Protein AF-0000000080778271 (afdb_homodimer)

Foldseek 3Di:
DDFDWAFPDKDWPDDDDFKTWMWTWTQTPVRDIDIATAIEGAAKEFEQEDDPQWTKWKWDADVVVGDTATAGQMDGADDPGDNVRRRQVSCQAGVQKGAPDKAWDDKDDPCVSHYPYIYTYIYGDRIDGHHDHYDPPDDIDMDIDHLVCVVVCVVVVRHDDDVRNVRSVVVVVPVD/DDFDWAFPDKDWPDDDDFKTWMWTWTQTPVRDIDIATAIEGAAKEFEQEDDPQWTKWKWDADVVVGDIATAGQMDGADDPDDNVRRRQQSCQAGVQKGAPDKAWDDKDDPCVSHYPYIYTYIYGDRIDGHHDHYDPPDDIDMDIDHLVCVVVCVVVVRHDDDVRNVRSVVVVVPPD

Radius of gyration: 20.02 Å; Cα contacts (8 Å, |Δi|>4): 885; chains: 2; bounding box: 47×56×46 Å

InterPro domains:
  IPR000086 NUDIX hydrolase domain [PF00293] (42-154)
  IPR000086 NUDIX hydrolase domain [PS51462] (39-167)
  IPR015797 NUDIX hydrolase-like domain superfamily [SSF55811] (6-174)
  IPR020084 NUDIX hydrolase, conserved site [PS00893] (75-96)
  IPR060538 Nucleoside diphosphate sugar hydrolase, N-terminal domain [PF28549] (5-39)

Nearest PDB structures (foldseek):
  5c7q-assembly1_B  TM=9.503E-01  e=3.867E-19  Bdellovibrio bacteriovorus HD100
  5c8l-assembly1_B  TM=9.511E-01  e=1.334E-18  Bdellovibrio bacteriovorus HD100
  8wv3-assembly1_G  TM=9.309E-01  e=1.261E-18  Bacillus methanolicus
  1vhz-assembly1_B  TM=9.084E-01  e=1.513E-15  Escherichia coli
  2yvm-assembly1_A  TM=8.973E-01  e=1.443E-13  Thermus thermophilus HB8

Solvent-accessible surface area (backbone atoms only — not comparable to full-atom values): 18478 Å² total; per-residue (Å²): 133,89,62,68,64,49,73,77,44,77,43,80,78,44,82,58,94,67,40,30,37,34,40,32,33,26,36,41,89,84,73,42,75,46,76,44,70,26,35,45,38,65,37,30,26,37,39,51,38,42,56,96,71,18,36,46,31,31,35,34,57,24,73,38,65,71,43,74,39,53,30,43,44,54,45,66,43,54,90,96,45,50,64,69,55,32,44,49,52,34,33,9,33,70,72,28,28,41,58,80,39,77,41,82,58,40,55,30,21,41,44,36,87,28,23,45,27,37,34,39,33,32,40,32,32,70,60,44,85,44,69,39,86,57,60,93,85,65,70,69,46,74,44,77,41,53,62,89,48,49,65,57,33,32,57,69,58,64,37,34,42,32,67,35,51,36,50,50,34,52,50,53,47,71,76,100,134,89,62,66,65,50,74,77,44,78,44,80,76,45,83,57,94,68,41,30,36,34,41,31,34,28,38,40,90,84,73,43,77,48,77,43,71,26,34,45,38,63,36,30,25,37,38,50,38,43,55,95,73,18,35,47,31,31,35,34,56,23,73,39,66,70,43,74,41,53,30,45,44,54,44,66,42,54,92,95,46,50,65,68,54,32,44,49,52,34,34,9,33,70,72,29,28,40,59,79,39,78,42,82,60,41,55,29,21,42,45,37,86,27,22,45,27,36,36,40,33,30,42,32,31,69,61,43,83,44,67,39,86,56,60,93,85,64,69,70,45,73,45,76,42,53,61,89,50,48,65,58,33,32,58,70,58,65,38,35,41,31,66,36,52,36,51,50,35,52,50,55,48,70,74,99

pLDDT: mean 95.87, std 5.57, range [61.38, 98.94]

Secondary structure (DSSP, 8-state):
-----EEEEEEEEEE-SSEEEEEEEEE-TTS-EEEEEEEEE--EEEEEEEETTEEEEEEEEEGGGTEEEEE-SEEE--TT--HHHHHHHHHHHHTSEEEEEEEEEEEEES-TTTB--EEEEEEEEEEEE---PPPTT---EEEEEEHHHHHHHHHTTS--BHHHHHHHHHHHHHH-/-----EEEEEEEEEE-SSEEEEEEEEE-TTS-EEEEEEEEE--EEEEEEEETTEEEEEEEEEGGGTEEEEE-SEEE--TT--HHHHHHHHHHHHTSEEEEEEEEEEEEES-TTTB--EEEEEEEEEEEE---PPPTT---EEEEEEHHHHHHHHHTTS--BHHHHHHHHHHHHHH-

Organism: Finegoldia magna (strain ATCC 29328 / DSM 20472 / WAL 2508) (NCBI:txid334413)

Structure (mmCIF, N/CA/C/O backbone):
data_AF-0000000080778271-model_v1
#
loop_
_entity.id
_entity.type
_entity.pdbx_description
1 polymer 'Putative ADP-ribose pyrophosphatase'
#
loop_
_atom_site.group_PDB
_atom_site.id
_atom_site.type_symbol
_atom_site.label_atom_id
_atom_site.label_alt_id
_atom_site.label_comp_id
_atom_site.label_asym_id
_atom_site.label_entity_id
_atom_site.label_seq_id
_atom_site.pdbx_PDB_ins_code
_atom_site.Cartn_x
_atom_site.Cartn_y
_atom_site.Cartn_z
_atom_site.occupancy
_atom_site.B_iso_or_equiv
_atom_site.auth_seq_id
_atom_site.auth_comp_id
_atom_site.auth_asym_id
_atom_site.auth_atom_id
_atom_site.pdbx_PDB_model_num
ATOM 1 N N . MET A 1 1 ? 1.205 12.914 22.562 1 69.5 1 MET A N 1
ATOM 2 C CA . MET A 1 1 ? -0.138 12.727 23.109 1 69.5 1 MET A CA 1
ATOM 3 C C . MET A 1 1 ? -0.806 11.5 22.5 1 69.5 1 MET A C 1
ATOM 5 O O . MET A 1 1 ? -0.54 11.148 21.344 1 69.5 1 MET A O 1
ATOM 9 N N . ASP A 1 2 ? -1.441 10.672 23.266 1 71.62 2 ASP A N 1
ATOM 10 C CA . ASP A 1 2 ? -2.137 9.461 22.844 1 71.62 2 ASP A CA 1
ATOM 11 C C . ASP A 1 2 ? -3.496 9.789 22.234 1 71.62 2 ASP A C 1
ATOM 13 O O . ASP A 1 2 ? -4.355 10.367 22.906 1 71.62 2 ASP A O 1
ATOM 17 N N . TYR A 1 3 ? -3.57 9.625 20.875 1 83.38 3 TYR A N 1
ATOM 18 C CA . TYR A 1 3 ? -4.801 9.984 20.188 1 83.38 3 TYR A CA 1
ATOM 19 C C . TYR A 1 3 ? -5.648 8.75 19.906 1 83.38 3 TYR A C 1
ATOM 21 O O . TYR A 1 3 ? -6.266 8.641 18.844 1 83.38 3 TYR A O 1
ATOM 29 N N . GLU A 1 4 ? -5.664 7.879 20.828 1 87.31 4 GLU A N 1
ATOM 30 C CA . GLU A 1 4 ? -6.449 6.656 20.672 1 87.31 4 GLU A CA 1
ATOM 31 C C . GLU A 1 4 ? -7.918 6.98 20.391 1 87.31 4 GLU A C 1
ATOM 33 O O . GLU A 1 4 ? -8.484 7.895 21 1 87.31 4 GLU A O 1
ATOM 38 N N . GLU A 1 5 ? -8.5 6.277 19.422 1 89.94 5 GLU A N 1
ATOM 39 C CA . GLU A 1 5 ? -9.93 6.375 19.141 1 89.94 5 GLU A CA 1
ATOM 40 C C . GLU A 1 5 ? -10.688 5.184 19.719 1 89.94 5 GLU A C 1
ATOM 42 O O . GLU A 1 5 ? -10.57 4.066 19.203 1 89.94 5 GLU A O 1
ATOM 47 N N . LYS A 1 6 ? -11.492 5.441 20.719 1 92.62 6 LYS A N 1
ATOM 48 C CA . LYS A 1 6 ? -12.258 4.367 21.344 1 92.62 6 LYS A CA 1
ATOM 49 C C . LYS A 1 6 ? -13.477 4 20.516 1 92.62 6 LYS A C 1
ATOM 51 O O . LYS A 1 6 ? -14.227 4.879 20.078 1 92.62 6 LYS A O 1
ATOM 56 N N . THR A 1 7 ? -13.719 2.758 20.266 1 95.25 7 THR A N 1
ATOM 57 C CA . THR A 1 7 ? -14.891 2.297 19.531 1 95.25 7 THR A CA 1
ATOM 58 C C . THR A 1 7 ? -16.109 2.256 20.438 1 95.25 7 THR A C 1
ATOM 60 O O . THR A 1 7 ? -16.094 1.616 21.484 1 95.25 7 THR A O 1
ATOM 63 N N . ILE A 1 8 ? -17.125 2.895 19.984 1 96.19 8 ILE A N 1
ATOM 64 C CA . ILE A 1 8 ? -18.375 2.939 20.734 1 96.19 8 ILE A CA 1
ATOM 65 C C . ILE A 1 8 ? -19.344 1.898 20.188 1 96.19 8 ILE A C 1
ATOM 67 O O . ILE A 1 8 ? -20.125 1.305 20.938 1 96.19 8 ILE A O 1
ATOM 71 N N . LYS A 1 9 ? -19.297 1.768 18.891 1 96.75 9 LYS A N 1
ATOM 72 C CA . LYS A 1 9 ? -20.172 0.84 18.172 1 96.75 9 LYS A CA 1
ATOM 73 C C . LYS A 1 9 ? -19.5 0.319 16.906 1 96.75 9 LYS A C 1
ATOM 75 O O . LYS A 1 9 ? -18.734 1.041 16.266 1 96.75 9 LYS A O 1
ATOM 80 N N . SER A 1 10 ? -19.75 -0.898 16.625 1 97.81 10 SER A N 1
ATOM 81 C CA . SER A 1 10 ? -19.266 -1.507 15.391 1 97.81 10 SER A CA 1
ATOM 82 C C . SER A 1 10 ? -20.391 -2.227 14.648 1 97.81 10 SER A C 1
ATOM 84 O O . SER A 1 10 ? -21.172 -2.953 15.258 1 97.81 10 SER A O 1
ATOM 86 N N . GLU A 1 11 ? -20.438 -1.959 13.359 1 97.88 11 GLU A N 1
ATOM 87 C CA . GLU A 1 11 ? -21.438 -2.592 12.5 1 97.88 11 GLU A CA 1
ATOM 88 C C . GLU A 1 11 ? -20.797 -3.252 11.289 1 97.88 11 GLU A C 1
ATOM 90 O O . GLU A 1 11 ? -20.031 -2.607 10.555 1 97.88 11 GLU A O 1
ATOM 95 N N . MET A 1 12 ? -21.109 -4.52 11.102 1 98.38 12 MET A N 1
ATOM 96 C CA . MET A 1 12 ? -20.641 -5.219 9.906 1 98.38 12 MET A CA 1
ATOM 97 C C . MET A 1 12 ? -21.547 -4.93 8.719 1 98.38 12 MET A C 1
ATOM 99 O O . MET A 1 12 ? -22.703 -5.363 8.688 1 98.38 12 MET A O 1
ATOM 103 N N . ILE A 1 13 ? -21.062 -4.27 7.707 1 98 13 ILE A N 1
ATOM 104 C CA . ILE A 1 13 ? -21.828 -3.836 6.547 1 98 13 ILE A CA 1
ATOM 105 C C . ILE A 1 13 ? -21.812 -4.926 5.477 1 98 13 ILE A C 1
ATOM 107 O O . ILE A 1 13 ? -22.781 -5.098 4.738 1 98 13 ILE A O 1
ATOM 111 N N . TYR A 1 14 ? -20.703 -5.512 5.391 1 98.31 14 TYR A N 1
ATOM 112 C CA . TYR A 1 14 ? -20.5 -6.504 4.34 1 98.31 14 TYR A CA 1
ATOM 113 C C . TYR A 1 14 ? -19.5 -7.57 4.781 1 98.31 14 TYR A C 1
ATOM 115 O O . TYR A 1 14 ? -18.484 -7.258 5.414 1 98.31 14 TYR A O 1
ATOM 123 N N . GLU A 1 15 ? -19.75 -8.844 4.535 1 98.12 15 GLU A N 1
ATOM 124 C CA . GLU A 1 15 ? -18.859 -9.984 4.715 1 98.12 15 GLU A CA 1
ATOM 125 C C . GLU A 1 15 ? -18.703 -10.766 3.41 1 98.12 15 GLU A C 1
ATOM 127 O O . GLU A 1 15 ? -19.594 -11.523 3.014 1 98.12 15 GLU A O 1
ATOM 132 N N . GLY A 1 16 ? -17.484 -10.594 2.879 1 96.69 16 GLY A N 1
ATOM 133 C CA . GLY A 1 16 ? -17.266 -11.203 1.577 1 96.69 16 GLY A CA 1
ATOM 134 C C . GLY A 1 16 ? -16.234 -12.32 1.611 1 96.69 16 GLY A C 1
ATOM 135 O O . GLY A 1 16 ? -15.938 -12.867 2.676 1 96.69 16 GLY A O 1
ATOM 136 N N . ARG A 1 17 ? -15.766 -12.742 0.42 1 92.12 17 ARG A N 1
ATOM 137 C CA . ARG A 1 17 ? -14.828 -13.852 0.274 1 92.12 17 ARG A CA 1
ATOM 138 C C . ARG A 1 17 ? -13.438 -13.453 0.741 1 92.12 17 ARG A C 1
ATOM 140 O O . ARG A 1 17 ? -12.789 -14.195 1.487 1 92.12 17 ARG A O 1
ATOM 147 N N . ILE A 1 18 ? -13.039 -12.203 0.297 1 92.44 18 ILE A N 1
ATOM 148 C CA . ILE A 1 18 ? -11.656 -11.883 0.603 1 92.44 18 ILE A CA 1
ATOM 149 C C . ILE A 1 18 ? -11.602 -10.68 1.549 1 92.44 18 ILE A C 1
ATOM 151 O O . ILE A 1 18 ? -10.555 -10.398 2.139 1 92.44 18 ILE A O 1
ATOM 155 N N . LEU A 1 19 ? -12.758 -9.898 1.607 1 97.31 19 LEU A N 1
ATOM 156 C CA . LEU A 1 19 ? -12.727 -8.758 2.51 1 97.31 19 LEU A CA 1
ATOM 157 C C . LEU A 1 19 ? -14.086 -8.547 3.17 1 97.31 19 LEU A C 1
ATOM 159 O O . LEU A 1 19 ? -15.102 -9.047 2.684 1 97.31 19 LEU A O 1
ATOM 163 N N . ASN A 1 20 ? -14.07 -7.926 4.332 1 98.62 20 ASN A N 1
ATOM 164 C CA . ASN A 1 20 ? -15.234 -7.414 5.051 1 98.62 20 ASN A CA 1
ATOM 165 C C . ASN A 1 20 ? -15.195 -5.895 5.176 1 98.62 20 ASN A C 1
ATOM 167 O O . ASN A 1 20 ? -14.117 -5.293 5.109 1 98.62 20 ASN A O 1
ATOM 171 N N . LEU A 1 21 ? -16.297 -5.297 5.254 1 98.75 21 LEU A N 1
ATOM 172 C CA . LEU A 1 21 ? -16.406 -3.873 5.559 1 98.75 21 LEU A CA 1
ATOM 173 C C . LEU A 1 21 ? -17.125 -3.652 6.883 1 98.75 21 LEU A C 1
ATOM 175 O O . LEU A 1 21 ? -18.281 -4.047 7.039 1 98.75 21 LEU A O 1
ATOM 179 N N . ARG A 1 22 ? -16.422 -3.104 7.742 1 98.25 22 ARG A N 1
ATOM 180 C CA . ARG A 1 22 ? -16.938 -2.787 9.07 1 98.25 22 ARG A CA 1
ATOM 181 C C . ARG A 1 22 ? -16.969 -1.28 9.297 1 98.25 22 ARG A C 1
ATOM 183 O O . ARG A 1 22 ? -16.031 -0.567 8.93 1 98.25 22 ARG A O 1
ATOM 190 N N . LEU A 1 23 ? -18.078 -0.76 9.883 1 98 23 LEU A N 1
ATOM 191 C CA . LEU A 1 23 ? -18.219 0.644 10.25 1 98 23 LEU A CA 1
ATOM 192 C C . LEU A 1 23 ? -18.094 0.822 11.758 1 98 23 LEU A C 1
ATOM 194 O O . LEU A 1 23 ? -18.938 0.335 12.516 1 98 23 LEU A O 1
ATOM 198 N N . ASP A 1 24 ? -17.109 1.477 12.18 1 97.75 24 ASP A N 1
ATOM 199 C CA . ASP A 1 24 ? -16.922 1.774 13.594 1 97.75 24 ASP A CA 1
ATOM 200 C C . ASP A 1 24 ? -17.328 3.211 13.914 1 97.75 24 ASP A C 1
ATOM 202 O O . ASP A 1 24 ? -16.953 4.141 13.203 1 97.75 24 ASP A O 1
ATOM 206 N N . THR A 1 25 ? -18.125 3.354 14.883 1 97.25 25 THR A N 1
ATOM 207 C CA . THR A 1 25 ? -18.312 4.66 15.508 1 97.25 25 THR A CA 1
ATOM 208 C C . THR A 1 25 ? -17.281 4.883 16.609 1 97.25 25 THR A C 1
ATOM 210 O O . THR A 1 25 ? -17.156 4.07 17.531 1 97.25 25 THR A O 1
ATOM 213 N N . VAL A 1 26 ? -16.531 5.957 16.469 1 95.69 26 VAL A N 1
ATOM 214 C CA . VAL A 1 26 ? -15.445 6.172 17.406 1 95.69 26 VAL A CA 1
ATOM 215 C C . VAL A 1 26 ? -15.633 7.508 18.125 1 95.69 26 VAL A C 1
ATOM 217 O O . VAL A 1 26 ? -16.297 8.406 17.609 1 95.69 26 VAL A O 1
ATOM 220 N N . GLU A 1 27 ? -15.117 7.551 19.312 1 93.44 27 GLU A N 1
ATOM 221 C CA . GLU A 1 27 ? -15.023 8.812 20.047 1 93.44 27 GLU A CA 1
ATOM 222 C C . GLU A 1 27 ? -13.656 9.453 19.844 1 93.44 27 GLU A C 1
ATOM 224 O O . GLU A 1 27 ? -12.625 8.836 20.094 1 93.44 27 GLU A O 1
ATOM 229 N N . LEU A 1 28 ? -13.719 10.695 19.406 1 89.62 28 LEU A N 1
ATOM 230 C CA . LEU A 1 28 ? -12.484 11.422 19.141 1 89.62 28 LEU A CA 1
ATOM 231 C C . LEU A 1 28 ? -11.969 12.086 20.406 1 89.62 28 LEU A C 1
ATOM 233 O O . LEU A 1 28 ? -12.68 12.156 21.406 1 89.62 28 LEU A O 1
ATOM 237 N N . PRO A 1 29 ? -10.734 12.492 20.406 1 83.38 29 PRO A N 1
ATOM 238 C CA . PRO A 1 29 ? -10.172 13.141 21.609 1 83.38 29 PRO A CA 1
ATOM 239 C C . PRO A 1 29 ? -10.969 14.367 22.031 1 83.38 29 PRO A C 1
ATOM 241 O O . PRO A 1 29 ? -10.977 14.719 23.219 1 83.38 29 PRO A O 1
ATOM 244 N N . ASN A 1 30 ? -11.703 14.953 21.156 1 83.62 30 ASN A N 1
ATOM 245 C CA . ASN A 1 30 ? -12.508 16.125 21.484 1 83.62 30 ASN A CA 1
ATOM 246 C C . ASN A 1 30 ? -13.922 15.727 21.906 1 83.62 30 ASN A C 1
ATOM 248 O O . ASN A 1 30 ? -14.82 16.578 21.922 1 83.62 30 ASN A O 1
ATOM 252 N N . ARG A 1 31 ? -14.188 14.469 22.062 1 84.75 31 ARG A N 1
ATOM 253 C CA . ARG A 1 31 ? -15.414 13.883 22.594 1 84.75 31 ARG A CA 1
ATOM 254 C C . ARG A 1 31 ? -16.516 13.875 21.547 1 84.75 31 ARG A C 1
ATOM 256 O O . ARG A 1 31 ? -17.688 13.68 21.859 1 84.75 31 ARG A O 1
ATOM 263 N N . LYS A 1 32 ? -16.094 14.266 20.375 1 90.62 32 LYS A N 1
ATOM 264 C CA . LYS A 1 32 ? -17.047 14.102 19.281 1 90.62 32 LYS A CA 1
ATOM 265 C C . LYS A 1 32 ? -16.984 12.688 18.703 1 90.62 32 LYS A C 1
ATOM 267 O O . LYS A 1 32 ? -16.016 11.961 18.953 1 90.62 32 LYS A O 1
ATOM 272 N N . TYR A 1 33 ? -18.031 12.359 18.031 1 92.56 33 TYR A N 1
ATOM 273 C CA . TYR A 1 33 ? -18.078 11.031 17.422 1 92.56 33 TYR A CA 1
ATOM 274 C C . TYR A 1 33 ? -17.844 11.117 15.922 1 92.56 33 TYR A C 1
ATOM 276 O O . TYR A 1 33 ? -18.156 12.125 15.289 1 92.56 33 TYR A O 1
ATOM 284 N N . SER A 1 34 ? -17.219 10.109 15.43 1 93.44 34 SER A N 1
ATOM 285 C CA . SER A 1 34 ? -16.984 9.984 14 1 93.44 34 SER A CA 1
ATOM 286 C C . SER A 1 34 ? -17.062 8.531 13.547 1 93.44 34 SER A C 1
ATOM 288 O O . SER A 1 34 ? -17.141 7.625 14.375 1 93.44 34 SER A O 1
ATOM 290 N N . LYS A 1 35 ? -17.188 8.344 12.281 1 95.38 35 LYS A N 1
ATOM 291 C CA . LYS A 1 35 ? -17.266 6.996 11.711 1 95.38 35 LYS A CA 1
ATOM 292 C C . LYS A 1 35 ? -15.961 6.633 11 1 95.38 35 LYS A C 1
ATOM 294 O O . LYS A 1 35 ? -15.328 7.492 10.383 1 95.38 35 LYS A O 1
ATOM 299 N N . ARG A 1 36 ? -15.57 5.422 11.18 1 97.38 36 ARG A N 1
ATOM 300 C CA . ARG A 1 36 ? -14.453 4.844 10.445 1 97.38 36 ARG A CA 1
ATOM 301 C C . ARG A 1 36 ? -14.906 3.668 9.586 1 97.38 36 ARG A C 1
ATOM 303 O O . ARG A 1 36 ? -15.516 2.725 10.094 1 97.38 36 ARG A O 1
ATOM 310 N N . GLU A 1 37 ? -14.711 3.791 8.281 1 98.38 37 GLU A N 1
ATOM 311 C CA . GLU A 1 37 ? -14.977 2.707 7.34 1 98.38 37 GLU A CA 1
ATOM 312 C C . GLU A 1 37 ? -13.766 1.785 7.207 1 98.38 37 GLU A C 1
ATOM 314 O O . GLU A 1 37 ? -12.758 2.158 6.609 1 98.38 37 GLU A O 1
ATOM 319 N N . ILE A 1 38 ? -13.867 0.56 7.73 1 98.56 38 ILE A N 1
ATOM 320 C CA . ILE A 1 38 ? -12.711 -0.308 7.898 1 98.56 38 ILE A CA 1
ATOM 321 C C . ILE A 1 38 ? -12.859 -1.542 7.012 1 98.56 38 ILE A C 1
ATOM 323 O O . ILE A 1 38 ? -13.883 -2.229 7.055 1 98.56 38 ILE A O 1
ATOM 327 N N . ILE A 1 39 ? -11.875 -1.771 6.242 1 98.81 39 ILE A N 1
ATOM 328 C CA . ILE A 1 39 ? -11.773 -2.98 5.438 1 98.81 39 ILE A CA 1
ATOM 329 C C . ILE A 1 39 ? -10.945 -4.027 6.168 1 98.81 39 ILE A C 1
ATOM 331 O O . ILE A 1 39 ? -9.758 -3.809 6.441 1 98.81 39 ILE A O 1
ATOM 335 N N . GLU A 1 40 ? -11.531 -5.113 6.496 1 98.5 40 GLU A N 1
ATOM 336 C CA . GLU A 1 40 ? -10.797 -6.281 6.98 1 98.5 40 GLU A CA 1
ATOM 337 C C . GLU A 1 40 ? -10.406 -7.203 5.832 1 98.5 40 GLU A C 1
ATOM 339 O O . GLU A 1 40 ? -11.258 -7.617 5.043 1 98.5 40 GLU A O 1
ATOM 344 N N . HIS A 1 41 ? -9.266 -7.465 5.703 1 98.12 41 HIS A N 1
ATOM 345 C CA . HIS A 1 41 ? -8.719 -8.281 4.625 1 98.12 41 HIS A CA 1
ATOM 346 C C . HIS A 1 41 ? -7.699 -9.281 5.152 1 98.12 41 HIS A C 1
ATOM 348 O O . HIS A 1 41 ? -6.992 -9 6.121 1 98.12 41 HIS A O 1
ATOM 354 N N . ALA A 1 42 ? -7.594 -10.453 4.594 1 95.12 42 ALA A N 1
ATOM 355 C CA . ALA A 1 42 ? -6.57 -11.422 4.961 1 95.12 42 ALA A CA 1
ATOM 356 C C . ALA A 1 42 ? -5.172 -10.852 4.738 1 95.12 42 ALA A C 1
ATOM 358 O O . ALA A 1 42 ? -4.969 -10.008 3.863 1 95.12 42 ALA A O 1
ATOM 359 N N . ASN A 1 43 ? -4.273 -11.305 5.531 1 97.31 43 ASN A N 1
ATOM 360 C CA . ASN A 1 43 ? -2.873 -10.93 5.344 1 97.31 43 ASN A CA 1
ATOM 361 C C . ASN A 1 43 ? -2.273 -11.617 4.117 1 97.31 43 ASN A C 1
ATOM 363 O O . ASN A 1 43 ? -2.783 -12.633 3.658 1 97.31 43 ASN A O 1
ATOM 367 N N . ALA A 1 44 ? -1.214 -11.008 3.646 1 98.56 44 ALA A N 1
ATOM 368 C CA . ALA A 1 44 ? -0.603 -11.508 2.416 1 98.56 44 ALA A CA 1
ATOM 369 C C . ALA A 1 44 ? 0.916 -11.57 2.545 1 98.56 44 ALA A C 1
ATOM 371 O O . ALA A 1 44 ? 1.479 -11.125 3.549 1 98.56 44 ALA A O 1
ATOM 372 N N . VAL A 1 45 ? 1.541 -12.211 1.583 1 98.88 45 VAL A N 1
ATOM 373 C CA . VAL A 1 45 ? 2.994 -12.234 1.459 1 98.88 45 VAL A CA 1
ATOM 374 C C . VAL A 1 45 ? 3.406 -11.703 0.09 1 98.88 45 VAL A C 1
ATOM 376 O O . VAL A 1 45 ? 2.613 -11.719 -0.855 1 98.88 45 VAL A O 1
ATOM 379 N N . CYS A 1 46 ? 4.512 -11.148 -0.015 1 98.94 46 CYS A N 1
ATOM 380 C CA . CYS A 1 46 ? 5.176 -10.727 -1.242 1 98.94 46 CYS A CA 1
ATOM 381 C C . CYS A 1 46 ? 6.602 -11.25 -1.302 1 98.94 46 CYS A C 1
ATOM 383 O O . CYS A 1 46 ? 7.34 -11.18 -0.315 1 98.94 46 CYS A O 1
ATOM 385 N N . ILE A 1 47 ? 7.027 -11.781 -2.402 1 98.94 47 ILE A N 1
ATOM 386 C CA . ILE A 1 47 ? 8.297 -12.5 -2.453 1 98.94 47 ILE A CA 1
ATOM 387 C C . ILE A 1 47 ? 9.203 -11.875 -3.504 1 98.94 47 ILE A C 1
ATOM 389 O O . ILE A 1 47 ? 8.828 -11.75 -4.672 1 98.94 47 ILE A O 1
ATOM 393 N N . ILE A 1 48 ? 10.336 -11.414 -3.096 1 98.88 48 ILE A N 1
ATOM 394 C CA . ILE A 1 48 ? 11.422 -11.055 -4 1 98.88 48 ILE A CA 1
ATOM 395 C C . ILE A 1 48 ? 12.219 -12.305 -4.371 1 98.88 48 ILE A C 1
ATOM 397 O O . ILE A 1 48 ? 13.141 -12.695 -3.652 1 98.88 48 ILE A O 1
ATOM 401 N N . ALA A 1 49 ? 11.875 -12.914 -5.445 1 98.88 49 ALA A N 1
ATOM 402 C CA . ALA A 1 49 ? 12.516 -14.148 -5.891 1 98.88 49 ALA A CA 1
ATOM 403 C C . ALA A 1 49 ? 13.648 -13.859 -6.875 1 98.88 49 ALA A C 1
ATOM 405 O O . ALA A 1 49 ? 13.398 -13.453 -8.016 1 98.88 49 ALA A O 1
ATOM 406 N N . LEU A 1 50 ? 14.836 -14.109 -6.465 1 98.25 50 LEU A N 1
ATOM 407 C CA . LEU A 1 50 ? 16.031 -13.742 -7.215 1 98.25 50 LEU A CA 1
ATOM 408 C C . LEU A 1 50 ? 16.625 -14.961 -7.918 1 98.25 50 LEU A C 1
ATOM 410 O O . LEU A 1 50 ? 16.828 -16 -7.297 1 98.25 50 LEU A O 1
ATOM 414 N N . LYS A 1 51 ? 16.797 -14.867 -9.188 1 96.69 51 LYS A N 1
ATOM 415 C CA . LYS A 1 51 ? 17.469 -15.883 -10 1 96.69 51 LYS A CA 1
ATOM 416 C C . LYS A 1 51 ? 18.422 -15.234 -11.008 1 96.69 51 LYS A C 1
ATOM 418 O O . LYS A 1 51 ? 17.969 -14.523 -11.906 1 96.69 51 LYS A O 1
ATOM 423 N N . ASP A 1 52 ? 19.797 -15.461 -10.953 1 94.62 52 ASP A N 1
ATOM 424 C CA . ASP A 1 52 ? 20.797 -14.992 -11.898 1 94.62 52 ASP A CA 1
ATOM 425 C C . ASP A 1 52 ? 20.719 -13.477 -12.086 1 94.62 52 ASP A C 1
ATOM 427 O O . ASP A 1 52 ? 20.625 -12.992 -13.211 1 94.62 52 ASP A O 1
ATOM 431 N N . ASN A 1 53 ? 20.547 -12.711 -11.062 1 91.94 53 ASN A N 1
ATOM 432 C CA . ASN A 1 53 ? 20.531 -11.258 -11.031 1 91.94 53 ASN A CA 1
ATOM 433 C C . ASN A 1 53 ? 19.25 -10.695 -11.641 1 91.94 53 ASN A C 1
ATOM 435 O O . ASN A 1 53 ? 19.219 -9.539 -12.07 1 91.94 53 ASN A O 1
ATOM 439 N N . LYS A 1 54 ? 18.25 -11.547 -11.773 1 97.62 54 LYS A N 1
ATOM 440 C CA . LYS A 1 54 ? 16.906 -11.156 -12.227 1 97.62 54 LYS A CA 1
ATOM 441 C C . LYS A 1 54 ? 15.867 -11.453 -11.148 1 97.62 54 LYS A C 1
ATOM 443 O O . LYS A 1 54 ? 16.078 -12.305 -10.289 1 97.62 54 LYS A O 1
ATOM 448 N N . LEU A 1 55 ? 14.828 -10.742 -11.172 1 98.69 55 LEU A N 1
ATOM 449 C CA . LEU A 1 55 ? 13.703 -11 -10.273 1 98.69 55 LEU A CA 1
ATOM 450 C C . LEU A 1 55 ? 12.516 -11.562 -11.039 1 98.69 55 LEU A C 1
ATOM 452 O O . LEU A 1 55 ? 12.219 -11.117 -12.156 1 98.69 55 LEU A O 1
ATOM 456 N N . PHE A 1 56 ? 11.836 -12.5 -10.461 1 98.81 56 PHE A N 1
ATOM 457 C CA . PHE A 1 56 ? 10.594 -13.016 -11.023 1 98.81 56 PHE A CA 1
ATOM 458 C C . PHE A 1 56 ? 9.461 -12.016 -10.836 1 98.81 56 PHE A C 1
ATOM 460 O O . PHE A 1 56 ? 9.289 -11.461 -9.75 1 98.81 56 PHE A O 1
ATOM 467 N N . PHE A 1 57 ? 8.742 -11.797 -11.867 1 98.81 57 PHE A N 1
ATOM 468 C CA . PHE A 1 57 ? 7.496 -11.039 -11.852 1 98.81 57 PHE A CA 1
ATOM 469 C C . PHE A 1 57 ? 6.352 -11.867 -12.43 1 98.81 57 PHE A C 1
ATOM 471 O O . PHE A 1 57 ? 6.582 -12.805 -13.195 1 98.81 57 PHE A O 1
ATOM 478 N N . VAL A 1 58 ? 5.219 -11.562 -12.008 1 98.25 58 VAL A N 1
ATOM 479 C CA . VAL A 1 58 ? 4.004 -12.102 -12.617 1 98.25 58 VAL A CA 1
ATOM 480 C C . VAL A 1 58 ? 3.145 -10.961 -13.156 1 98.25 58 VAL A C 1
ATOM 482 O O . VAL A 1 58 ? 3.131 -9.867 -12.594 1 98.25 58 VAL A O 1
ATOM 485 N N . SER A 1 59 ? 2.518 -11.148 -14.234 1 97 59 SER A N 1
ATOM 486 C CA . SER A 1 59 ? 1.556 -10.203 -14.789 1 97 59 SER A CA 1
ATOM 487 C C . SER A 1 59 ? 0.128 -10.719 -14.648 1 97 59 SER A C 1
ATOM 489 O O . SER A 1 59 ? -0.187 -11.82 -15.109 1 97 59 SER A O 1
ATOM 491 N N . GLN A 1 60 ? -0.666 -10.062 -14.023 1 94.19 60 GLN A N 1
ATOM 492 C CA . GLN A 1 60 ? -2.043 -10.469 -13.773 1 94.19 60 GLN A CA 1
ATOM 493 C C . GLN A 1 60 ? -2.996 -9.281 -13.859 1 94.19 60 GLN A C 1
ATOM 495 O O . GLN A 1 60 ? -2.6 -8.141 -13.602 1 94.19 60 GLN A O 1
ATOM 500 N N . TYR A 1 61 ? -4.219 -9.562 -14.258 1 95.62 61 TYR A N 1
ATOM 501 C CA . TYR A 1 61 ? -5.242 -8.531 -14.359 1 95.62 61 TYR A CA 1
ATOM 502 C C . TYR A 1 61 ? -5.801 -8.172 -12.992 1 95.62 61 TYR A C 1
ATOM 504 O O . TYR A 1 61 ? -6.168 -9.055 -12.211 1 95.62 61 TYR A O 1
ATOM 512 N N . ARG A 1 62 ? -5.867 -6.91 -12.664 1 96.81 62 ARG A N 1
ATOM 513 C CA . ARG A 1 62 ? -6.441 -6.398 -11.43 1 96.81 62 ARG A CA 1
ATOM 514 C C . ARG A 1 62 ? -7.711 -5.598 -11.695 1 96.81 62 ARG A C 1
ATOM 516 O O . ARG A 1 62 ? -7.645 -4.457 -12.156 1 96.81 62 ARG A O 1
ATOM 523 N N . LYS A 1 63 ? -8.734 -6.129 -11.359 1 96.81 63 LYS A N 1
ATOM 524 C CA . LYS A 1 63 ? -10.039 -5.586 -11.719 1 96.81 63 LYS A CA 1
ATOM 525 C C . LYS A 1 63 ? -10.273 -4.23 -11.062 1 96.81 63 LYS A C 1
ATOM 527 O O . LYS A 1 63 ? -10.914 -3.354 -11.641 1 96.81 63 LYS A O 1
ATOM 532 N N . ALA A 1 64 ? -9.742 -4.055 -9.906 1 97.75 64 ALA A N 1
ATOM 533 C CA . ALA A 1 64 ? -9.977 -2.816 -9.164 1 97.75 64 ALA A CA 1
ATOM 534 C C . ALA A 1 64 ? -9.523 -1.602 -9.969 1 97.75 64 ALA A C 1
ATOM 536 O O . ALA A 1 64 ? -10.07 -0.505 -9.805 1 97.75 64 ALA A O 1
ATOM 537 N N . ILE A 1 65 ? -8.539 -1.806 -10.812 1 97.69 65 ILE A N 1
ATOM 538 C CA . ILE A 1 65 ? -8.062 -0.662 -11.586 1 97.69 65 ILE A CA 1
ATOM 539 C C . ILE A 1 65 ? -8.148 -0.979 -13.078 1 97.69 65 ILE A C 1
ATOM 541 O O . ILE A 1 65 ? -7.621 -0.232 -13.906 1 97.69 65 ILE A O 1
ATOM 545 N N . ASP A 1 66 ? -8.672 -2.109 -13.469 1 96.69 66 ASP A N 1
ATOM 546 C CA . ASP A 1 66 ? -8.953 -2.566 -14.828 1 96.69 66 ASP A CA 1
ATOM 547 C C . ASP A 1 66 ? -7.699 -2.516 -15.695 1 96.69 66 ASP A C 1
ATOM 549 O O . ASP A 1 66 ? -7.719 -1.949 -16.797 1 96.69 66 ASP A O 1
ATOM 553 N N . GLN A 1 67 ? -6.641 -3.088 -15.219 1 96.25 67 GLN A N 1
ATOM 554 C CA . GLN A 1 67 ? -5.359 -3.127 -15.914 1 96.25 67 GLN A CA 1
ATOM 555 C C . GLN A 1 67 ? -4.574 -4.387 -15.555 1 96.25 67 GLN A C 1
ATOM 557 O O . GLN A 1 67 ? -4.711 -4.914 -14.453 1 96.25 67 GLN A O 1
ATOM 562 N N . GLN A 1 68 ? -3.834 -4.859 -16.531 1 96.38 68 GLN A N 1
ATOM 563 C CA . GLN A 1 68 ? -2.83 -5.879 -16.234 1 96.38 68 GLN A CA 1
ATOM 564 C C . GLN A 1 68 ? -1.604 -5.262 -15.57 1 96.38 68 GLN A C 1
ATOM 566 O O . GLN A 1 68 ? -1.054 -4.273 -16.062 1 96.38 68 GLN A O 1
ATOM 571 N N . LEU A 1 69 ? -1.23 -5.797 -14.461 1 97.69 69 LEU A N 1
ATOM 572 C CA . LEU A 1 69 ? -0.107 -5.234 -13.711 1 97.69 69 LEU A CA 1
ATOM 573 C C . LEU A 1 69 ? 1.044 -6.234 -13.633 1 97.69 69 LEU A C 1
ATOM 575 O O . LEU A 1 69 ? 0.819 -7.441 -13.516 1 97.69 69 LEU A O 1
ATOM 579 N N . MET A 1 70 ? 2.236 -5.703 -13.672 1 97.94 70 MET A N 1
ATOM 580 C CA . MET A 1 70 ? 3.443 -6.457 -13.352 1 97.94 70 MET A CA 1
ATOM 581 C C . MET A 1 70 ? 3.738 -6.398 -11.852 1 97.94 70 MET A C 1
ATOM 583 O O . MET A 1 70 ? 3.895 -5.312 -11.289 1 97.94 70 MET A O 1
ATOM 587 N N . GLU A 1 71 ? 3.781 -7.547 -11.242 1 98.75 71 GLU A N 1
ATOM 588 C CA . GLU A 1 71 ? 3.898 -7.609 -9.789 1 98.75 71 GLU A CA 1
ATOM 589 C C . GLU A 1 71 ? 4.926 -8.656 -9.367 1 98.75 71 GLU A C 1
ATOM 591 O O . GLU A 1 71 ? 5.184 -9.617 -10.094 1 98.75 71 GLU A O 1
ATOM 596 N N . LEU A 1 72 ? 5.504 -8.422 -8.195 1 98.94 72 LEU A N 1
ATOM 597 C CA . LEU A 1 72 ? 6.215 -9.523 -7.559 1 98.94 72 LEU A CA 1
ATOM 598 C C . LEU A 1 72 ? 5.25 -10.648 -7.184 1 98.94 72 LEU A C 1
ATOM 600 O O . LEU A 1 72 ? 4.07 -10.398 -6.926 1 98.94 72 LEU A O 1
ATOM 604 N N . PRO A 1 73 ? 5.734 -11.906 -7.207 1 98.75 73 PRO A N 1
ATOM 605 C CA . PRO A 1 73 ? 4.859 -12.969 -6.711 1 98.75 73 PRO A CA 1
ATOM 606 C C . PRO A 1 73 ? 4.305 -12.68 -5.32 1 98.75 73 PRO A C 1
ATOM 608 O O . PRO A 1 73 ? 5.02 -12.156 -4.461 1 98.75 73 PRO A O 1
ATOM 611 N N . ALA A 1 74 ? 3.127 -12.961 -5.133 1 98.62 74 ALA A N 1
ATOM 612 C CA . ALA A 1 74 ? 2.436 -12.633 -3.885 1 98.62 74 ALA A CA 1
ATOM 613 C C . ALA A 1 74 ? 1.163 -13.461 -3.73 1 98.62 74 ALA A C 1
ATOM 615 O O . ALA A 1 74 ? 0.716 -14.109 -4.68 1 98.62 74 ALA A O 1
ATOM 616 N N . GLY A 1 75 ? 0.584 -13.406 -2.527 1 97.5 75 GLY A N 1
ATOM 617 C CA . GLY A 1 75 ? -0.687 -14.078 -2.297 1 97.5 75 GLY A CA 1
ATOM 618 C C . GLY A 1 75 ? -1.161 -13.977 -0.86 1 97.5 75 GLY A C 1
ATOM 619 O O . GLY A 1 75 ? -0.397 -13.586 0.026 1 97.5 75 GLY A O 1
ATOM 620 N N . LEU A 1 76 ? -2.4 -14.375 -0.696 1 97.25 76 LEU A N 1
ATOM 621 C CA . LEU A 1 76 ? -3.008 -14.32 0.629 1 97.25 76 LEU A CA 1
ATOM 622 C C . LEU A 1 76 ? -2.518 -15.469 1.499 1 97.25 76 LEU A C 1
ATOM 624 O O . LEU A 1 76 ? -2.223 -16.562 0.992 1 97.25 76 LEU A O 1
ATOM 628 N N . ILE A 1 77 ? -2.41 -15.172 2.768 1 97.94 77 ILE A N 1
ATOM 629 C CA . ILE A 1 77 ? -2.107 -16.219 3.736 1 97.94 77 ILE A CA 1
ATOM 630 C C . ILE A 1 77 ? -3.381 -17 4.07 1 97.94 77 ILE A C 1
ATOM 632 O O . ILE A 1 77 ? -4.371 -16.406 4.512 1 97.94 77 ILE A O 1
ATOM 636 N N . GLU A 1 78 ? -3.373 -18.25 3.793 1 95.44 78 GLU A N 1
ATOM 637 C CA . GLU A 1 78 ? -4.531 -19.094 4.078 1 95.44 78 GLU A CA 1
ATOM 638 C C . GLU A 1 78 ? -4.633 -19.406 5.566 1 95.44 78 GLU A C 1
ATOM 640 O O . GLU A 1 78 ? -3.691 -19.156 6.324 1 95.44 78 GLU A O 1
ATOM 645 N N . HIS A 1 79 ? -5.734 -20.078 5.824 1 91.31 79 HIS A N 1
ATOM 646 C CA . HIS A 1 79 ? -5.984 -20.422 7.219 1 91.31 79 HIS A CA 1
ATOM 647 C C . HIS A 1 79 ? -4.965 -21.438 7.723 1 91.31 79 HIS A C 1
ATOM 649 O O . HIS A 1 79 ? -4.621 -22.391 7.008 1 91.31 79 HIS A O 1
ATOM 655 N N . ASN A 1 80 ? -4.184 -21.375 8.812 1 92.38 80 ASN A N 1
ATOM 656 C CA . ASN A 1 80 ? -3.254 -22.281 9.461 1 92.38 80 ASN A CA 1
ATOM 657 C C . ASN A 1 80 ? -1.875 -22.25 8.812 1 92.38 80 ASN A C 1
ATOM 659 O O . ASN A 1 80 ? -1.144 -23.234 8.836 1 92.38 80 ASN A O 1
ATOM 663 N N . GLU A 1 81 ? -1.74 -21.312 8.055 1 95.38 81 GLU A N 1
ATOM 664 C CA . GLU A 1 81 ? -0.464 -21.109 7.379 1 95.38 81 GLU A CA 1
ATOM 665 C C . GLU A 1 81 ? 0.311 -19.953 8.008 1 95.38 81 GLU A C 1
ATOM 667 O O . GLU A 1 81 ? -0.276 -18.938 8.375 1 95.38 81 GLU A O 1
ATOM 672 N N . THR A 1 82 ? 1.574 -20.234 8.25 1 98.06 82 THR A N 1
ATOM 673 C CA . THR A 1 82 ? 2.443 -19.109 8.594 1 98.06 82 THR A CA 1
ATOM 674 C C . THR A 1 82 ? 2.766 -18.281 7.352 1 98.06 82 THR A C 1
ATOM 676 O O . THR A 1 82 ? 2.59 -18.75 6.223 1 98.06 82 THR A O 1
ATOM 679 N N . PRO A 1 83 ? 3.217 -17.062 7.516 1 98.62 83 PRO A N 1
ATOM 680 C CA . PRO A 1 83 ? 3.65 -16.281 6.359 1 98.62 83 PRO A CA 1
ATOM 681 C C . PRO A 1 83 ? 4.703 -17 5.52 1 98.62 83 PRO A C 1
ATOM 683 O O . PRO A 1 83 ? 4.66 -16.938 4.289 1 98.62 83 PRO A O 1
ATOM 686 N N . LYS A 1 84 ? 5.605 -17.656 6.188 1 98.69 84 LYS A N 1
ATOM 687 C CA . LYS A 1 84 ? 6.648 -18.406 5.484 1 98.69 84 LYS A CA 1
ATOM 688 C C . LYS A 1 84 ? 6.055 -19.5 4.617 1 98.69 84 LYS A C 1
ATOM 690 O O . LYS A 1 84 ? 6.457 -19.688 3.467 1 98.69 84 LYS A O 1
ATOM 695 N N . ASP A 1 85 ? 5.117 -20.25 5.168 1 98.5 85 ASP A N 1
ATOM 696 C CA . ASP A 1 85 ? 4.43 -21.297 4.418 1 98.5 85 ASP A CA 1
ATOM 697 C C . ASP A 1 85 ? 3.734 -20.719 3.188 1 98.5 85 ASP A C 1
ATOM 699 O O . ASP A 1 85 ? 3.797 -21.297 2.102 1 98.5 85 ASP A O 1
ATOM 703 N N . ALA A 1 86 ? 3.051 -19.625 3.381 1 98.62 86 ALA A N 1
ATOM 704 C CA . ALA A 1 86 ? 2.33 -18.969 2.291 1 98.62 86 ALA A CA 1
ATOM 705 C C . ALA A 1 86 ? 3.287 -18.516 1.191 1 98.62 86 ALA A C 1
ATOM 707 O O . ALA A 1 86 ? 2.988 -18.656 0.003 1 98.62 86 ALA A O 1
ATOM 708 N N . ALA A 1 87 ? 4.453 -17.984 1.615 1 98.81 87 ALA A N 1
ATOM 709 C CA . ALA A 1 87 ? 5.441 -17.516 0.641 1 98.81 87 ALA A CA 1
ATOM 710 C C . ALA A 1 87 ? 5.906 -18.672 -0.251 1 98.81 87 ALA A C 1
ATOM 712 O O . ALA A 1 87 ? 5.945 -18.531 -1.477 1 98.81 87 ALA A O 1
ATOM 713 N N . ILE A 1 88 ? 6.152 -19.766 0.359 1 98.69 88 ILE A N 1
ATOM 714 C CA . ILE A 1 88 ? 6.617 -20.938 -0.369 1 98.69 88 ILE A CA 1
ATOM 715 C C . ILE A 1 88 ? 5.504 -21.453 -1.285 1 98.69 88 ILE A C 1
ATOM 717 O O . ILE A 1 88 ? 5.738 -21.719 -2.467 1 98.69 88 ILE A O 1
ATOM 721 N N . ARG A 1 89 ? 4.328 -21.578 -0.744 1 98.31 89 ARG A N 1
ATOM 722 C CA . ARG A 1 89 ? 3.197 -22.062 -1.524 1 98.31 89 ARG A CA 1
ATOM 723 C C . ARG A 1 89 ? 2.947 -21.172 -2.74 1 98.31 89 ARG A C 1
ATOM 725 O O . ARG A 1 89 ? 2.83 -21.672 -3.863 1 98.31 89 ARG A O 1
ATOM 732 N N . GLU A 1 90 ? 2.891 -19.844 -2.551 1 98.12 90 GLU A N 1
ATOM 733 C CA . GLU A 1 90 ? 2.596 -18.906 -3.631 1 98.12 90 GLU A CA 1
ATOM 734 C C . GLU A 1 90 ? 3.699 -18.922 -4.684 1 98.12 90 GLU A C 1
ATOM 736 O O . GLU A 1 90 ? 3.426 -18.766 -5.879 1 98.12 90 GLU A O 1
ATOM 741 N N . MET A 1 91 ? 4.938 -19.031 -4.258 1 98.44 91 MET A N 1
ATOM 742 C CA . MET A 1 91 ? 6.047 -19.109 -5.203 1 98.44 91 MET A CA 1
ATOM 743 C C . MET A 1 91 ? 5.91 -20.328 -6.105 1 98.44 91 MET A C 1
ATOM 745 O O . MET A 1 91 ? 6.066 -20.234 -7.324 1 98.44 91 MET A O 1
ATOM 749 N N . ARG A 1 92 ? 5.598 -21.422 -5.531 1 98.56 92 ARG A N 1
ATOM 750 C CA . ARG A 1 92 ? 5.445 -22.672 -6.277 1 98.56 92 ARG A CA 1
ATOM 751 C C . ARG A 1 92 ? 4.25 -22.594 -7.223 1 98.56 92 ARG A C 1
ATOM 753 O O . ARG A 1 92 ? 4.312 -23.094 -8.352 1 98.56 92 ARG A O 1
ATOM 760 N N . GLU A 1 93 ? 3.164 -21.969 -6.785 1 98.19 93 GLU A N 1
ATOM 761 C CA . GLU A 1 93 ? 1.956 -21.859 -7.594 1 98.19 93 GLU A CA 1
ATOM 762 C C . GLU A 1 93 ? 2.143 -20.859 -8.734 1 98.19 93 GLU A C 1
ATOM 764 O O . GLU A 1 93 ? 1.747 -21.141 -9.875 1 98.19 93 GLU A O 1
ATOM 769 N N . GLU A 1 94 ? 2.764 -19.719 -8.43 1 98 94 GLU A N 1
ATOM 770 C CA . GLU A 1 94 ? 2.752 -18.609 -9.391 1 98 94 GLU A CA 1
ATOM 771 C C . GLU A 1 94 ? 3.945 -18.703 -10.336 1 98 94 GLU A C 1
ATOM 773 O O . GLU A 1 94 ? 3.801 -18.484 -11.547 1 98 94 GLU A O 1
ATOM 778 N N . ILE A 1 95 ? 5.137 -19.016 -9.805 1 98.12 95 ILE A N 1
ATOM 779 C CA . ILE A 1 95 ? 6.289 -18.938 -10.695 1 98.12 95 ILE A CA 1
ATOM 780 C C . ILE A 1 95 ? 6.898 -20.328 -10.852 1 98.12 95 ILE A C 1
ATOM 782 O O . ILE A 1 95 ? 7.816 -20.531 -11.648 1 98.12 95 ILE A O 1
ATOM 786 N N . GLY A 1 96 ? 6.41 -21.391 -10.117 1 98.19 96 GLY A N 1
ATOM 787 C CA . GLY A 1 96 ? 6.824 -22.766 -10.281 1 98.19 96 GLY A CA 1
ATOM 788 C C . GLY A 1 96 ? 8.172 -23.062 -9.648 1 98.19 96 GLY A C 1
ATOM 789 O O . GLY A 1 96 ? 8.859 -24 -10.055 1 98.19 96 GLY A O 1
ATOM 790 N N . TYR A 1 97 ? 8.586 -22.25 -8.703 1 98.5 97 TYR A N 1
ATOM 791 C CA . TYR A 1 97 ? 9.891 -22.438 -8.078 1 98.5 97 TYR A CA 1
ATOM 792 C C . TYR A 1 97 ? 9.758 -22.547 -6.562 1 98.5 97 TYR A C 1
ATOM 794 O O . TYR A 1 97 ? 8.82 -22.016 -5.973 1 98.5 97 TYR A O 1
ATOM 802 N N . ASN A 1 98 ? 10.625 -23.203 -5.953 1 98.56 98 ASN A N 1
ATOM 803 C CA . ASN A 1 98 ? 10.953 -23.203 -4.531 1 98.56 98 ASN A CA 1
ATOM 804 C C . ASN A 1 98 ? 12.352 -22.641 -4.277 1 98.56 98 ASN A C 1
ATOM 806 O O . ASN A 1 98 ? 13 -22.141 -5.199 1 98.56 98 ASN A O 1
ATOM 810 N N . CYS A 1 99 ? 12.758 -22.562 -2.996 1 98.69 99 CYS A N 1
ATOM 811 C CA . CYS A 1 99 ? 14.047 -21.953 -2.697 1 98.69 99 CYS A CA 1
ATOM 812 C C . CYS A 1 99 ? 1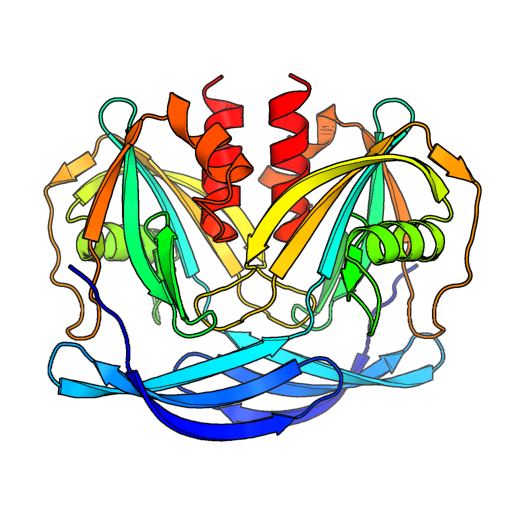4.734 -22.656 -1.537 1 98.69 99 CYS A C 1
ATOM 814 O O . CYS A 1 99 ? 14.078 -23.297 -0.716 1 98.69 99 CYS A O 1
ATOM 816 N N . ASN A 1 100 ? 16.016 -22.578 -1.524 1 98.5 100 ASN A N 1
ATOM 817 C CA . ASN A 1 100 ? 16.797 -23.094 -0.406 1 98.5 100 ASN A CA 1
ATOM 818 C C . ASN A 1 100 ? 17.031 -22.031 0.663 1 98.5 100 ASN A C 1
ATOM 820 O O . ASN A 1 100 ? 17.391 -22.359 1.799 1 98.5 100 ASN A O 1
ATOM 824 N N . SER A 1 101 ? 16.875 -20.781 0.307 1 98.56 101 SER A N 1
ATOM 825 C CA . SER A 1 101 ? 17.031 -19.656 1.228 1 98.56 101 SER A CA 1
ATOM 826 C C . SER A 1 101 ? 15.852 -18.703 1.149 1 98.56 101 SER A C 1
ATOM 828 O O . SER A 1 101 ? 15.602 -18.094 0.104 1 98.56 101 SER A O 1
ATOM 830 N N . LEU A 1 102 ? 15.094 -18.625 2.191 1 98.75 102 LEU A N 1
ATOM 831 C CA . LEU A 1 102 ? 13.969 -17.703 2.328 1 98.75 102 LEU A CA 1
ATOM 832 C C . LEU A 1 102 ? 14.133 -16.828 3.562 1 98.75 102 LEU A C 1
ATOM 834 O O . LEU A 1 102 ? 14.133 -17.328 4.691 1 98.75 102 LEU A O 1
ATOM 838 N N . THR A 1 103 ? 14.266 -15.539 3.375 1 98.62 103 THR A N 1
ATOM 839 C CA . THR A 1 103 ? 14.547 -14.617 4.469 1 98.62 103 THR A CA 1
ATOM 840 C C . THR A 1 103 ? 13.406 -13.617 4.637 1 98.62 103 THR A C 1
ATOM 842 O O . THR A 1 103 ? 12.992 -12.977 3.668 1 98.62 103 THR A O 1
ATOM 845 N N . TYR A 1 104 ? 12.852 -13.555 5.801 1 98.81 104 TYR A N 1
ATOM 846 C CA . TYR A 1 104 ? 11.898 -12.5 6.137 1 98.81 104 TYR A CA 1
ATOM 847 C C . TYR A 1 104 ? 12.578 -11.141 6.145 1 98.81 104 TYR A C 1
ATOM 849 O O . TYR A 1 104 ? 13.688 -10.992 6.66 1 98.81 104 TYR A O 1
ATOM 857 N N . LEU A 1 105 ? 11.953 -10.109 5.598 1 98.56 105 LEU A N 1
ATOM 858 C CA . LEU A 1 105 ? 12.57 -8.789 5.484 1 98.56 105 LEU A CA 1
ATOM 859 C C . LEU A 1 105 ? 11.867 -7.781 6.383 1 98.56 105 LEU A C 1
ATOM 861 O O . LEU A 1 105 ? 12.477 -7.223 7.297 1 98.56 105 LEU A O 1
ATOM 865 N N . PHE A 1 106 ? 10.562 -7.531 6.195 1 98.69 106 PHE A N 1
ATOM 866 C CA . PHE A 1 106 ? 9.758 -6.578 6.957 1 98.69 106 PHE A CA 1
ATOM 867 C C . PHE A 1 106 ? 8.273 -6.785 6.68 1 98.69 106 PHE A C 1
ATOM 869 O O . PHE A 1 106 ? 7.902 -7.551 5.793 1 98.69 106 PHE A O 1
ATOM 876 N N . ASP A 1 107 ? 7.41 -6.203 7.473 1 98.88 107 ASP A N 1
ATOM 877 C CA . ASP A 1 107 ? 5.969 -6.141 7.27 1 98.88 107 ASP A CA 1
ATOM 878 C C . ASP A 1 107 ? 5.523 -4.727 6.902 1 98.88 107 ASP A C 1
ATOM 880 O O . ASP A 1 107 ? 6.156 -3.748 7.305 1 98.88 107 ASP A O 1
ATOM 884 N N . ALA A 1 108 ? 4.508 -4.633 6.145 1 98.88 108 ALA A N 1
ATOM 885 C CA . ALA A 1 108 ? 3.902 -3.344 5.82 1 98.88 108 ALA A CA 1
ATOM 886 C C . ALA A 1 108 ? 2.383 -3.457 5.734 1 98.88 108 ALA A C 1
ATOM 888 O O . ALA A 1 108 ? 1.855 -4.426 5.184 1 98.88 108 ALA A O 1
ATOM 889 N N . TYR A 1 109 ? 1.718 -2.531 6.316 1 98.88 109 TYR A N 1
ATOM 890 C CA . TYR A 1 109 ? 0.284 -2.418 6.07 1 98.88 109 TYR A CA 1
ATOM 891 C C . TYR A 1 109 ? 0.008 -1.646 4.785 1 98.88 109 TYR A C 1
ATOM 893 O O . TYR A 1 109 ? 0.544 -0.555 4.582 1 98.88 109 TYR A O 1
ATOM 901 N N . SER A 1 110 ? -0.816 -2.178 3.943 1 98.38 110 SER A N 1
ATOM 902 C CA . SER A 1 110 ? -1.018 -1.641 2.602 1 98.38 110 SER A CA 1
ATOM 903 C C . SER A 1 110 ? -1.676 -0.266 2.648 1 98.38 110 SER A C 1
ATOM 905 O O . SER A 1 110 ? -1.245 0.658 1.956 1 98.38 110 SER A O 1
ATOM 907 N N . SER A 1 111 ? -2.707 -0.147 3.43 1 98.12 111 SER A N 1
ATOM 908 C CA . SER A 1 111 ? -3.447 1.1 3.592 1 98.12 111 SER A CA 1
ATOM 909 C C . SER A 1 111 ? -4.09 1.187 4.973 1 98.12 111 SER A C 1
ATOM 911 O O . SER A 1 111 ? -5.316 1.163 5.094 1 98.12 111 SER A O 1
ATOM 913 N N . PRO A 1 112 ? -3.291 1.38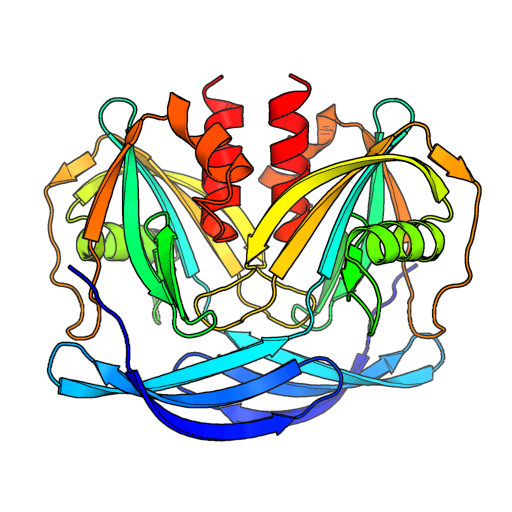9 5.965 1 98.31 112 PRO A N 1
ATOM 914 C CA . PRO A 1 112 ? -3.82 1.334 7.328 1 98.31 112 PRO A CA 1
ATOM 915 C C . PRO A 1 112 ? -4.828 2.447 7.617 1 98.31 112 PRO A C 1
ATOM 917 O O . PRO A 1 112 ? -5.496 2.426 8.648 1 98.31 112 PRO A O 1
ATOM 920 N N . GLY A 1 113 ? -4.949 3.414 6.719 1 96.94 113 GLY A N 1
ATOM 921 C CA . GLY A 1 113 ? -6 4.41 6.848 1 96.94 113 GLY A CA 1
ATOM 922 C C . GLY A 1 113 ? -7.395 3.814 6.828 1 96.94 113 GLY A C 1
ATOM 923 O O . GLY A 1 113 ? -8.344 4.422 7.332 1 96.94 113 GLY A O 1
ATOM 924 N N . PHE A 1 114 ? -7.5 2.598 6.188 1 98.19 114 PHE A N 1
ATOM 925 C CA . PHE A 1 114 ? -8.844 2.031 6.137 1 98.19 114 PHE A CA 1
ATOM 926 C C . PHE A 1 114 ? -8.789 0.508 6.109 1 98.19 114 PHE A C 1
ATOM 928 O O . PHE A 1 114 ? -9.82 -0.157 6.215 1 98.19 114 PHE A O 1
ATOM 935 N N . SER A 1 115 ? -7.664 -0.108 5.977 1 98.62 115 SER A N 1
ATOM 936 C CA . SER A 1 115 ? -7.543 -1.556 5.832 1 98.62 115 SER A CA 1
ATOM 937 C C . SER A 1 115 ? -6.566 -2.135 6.844 1 98.62 115 SER A C 1
ATOM 939 O O . SER A 1 115 ? -5.555 -1.509 7.168 1 98.62 115 SER A O 1
ATOM 941 N N . ASP A 1 116 ? -6.832 -3.352 7.27 1 98.5 116 ASP A N 1
ATOM 942 C CA . ASP A 1 116 ? -5.93 -4.016 8.203 1 98.5 116 ASP A CA 1
ATOM 943 C C . ASP A 1 116 ? -5.051 -5.039 7.488 1 98.5 116 ASP A C 1
ATOM 945 O O . ASP A 1 116 ? -4.406 -5.867 8.133 1 98.5 116 ASP A O 1
ATOM 949 N N . GLU A 1 117 ? -5.043 -5.035 6.156 1 98.44 117 GLU A N 1
ATOM 950 C CA . GLU A 1 117 ? -4.203 -5.953 5.391 1 98.44 117 GLU A CA 1
ATOM 951 C C . GLU A 1 117 ? -2.725 -5.723 5.68 1 98.44 117 GLU A C 1
ATOM 953 O O . GLU A 1 117 ? -2.211 -4.621 5.473 1 98.44 117 GLU A O 1
ATOM 958 N N . LYS A 1 118 ? -2.082 -6.723 6.156 1 98.56 118 LYS A N 1
ATOM 959 C CA . LYS A 1 118 ? -0.636 -6.727 6.355 1 98.56 118 LYS A CA 1
ATOM 960 C C . LYS A 1 118 ? 0.059 -7.625 5.34 1 98.56 118 LYS A C 1
ATOM 962 O O . LYS A 1 118 ? -0.398 -8.742 5.07 1 98.56 118 LYS A O 1
ATOM 967 N N . VAL A 1 119 ? 1.107 -7.133 4.73 1 98.88 119 VAL A N 1
ATOM 968 C CA . VAL A 1 119 ? 1.911 -7.898 3.781 1 98.88 119 VAL A CA 1
ATOM 969 C C . VAL A 1 119 ? 3.287 -8.18 4.383 1 98.88 119 VAL A C 1
ATOM 971 O O . VAL A 1 119 ? 3.975 -7.262 4.832 1 98.88 119 VAL A O 1
ATOM 974 N N . SER A 1 120 ? 3.672 -9.383 4.441 1 98.94 120 SER A N 1
ATOM 975 C CA . SER A 1 120 ? 5.016 -9.789 4.848 1 98.94 120 SER A CA 1
ATOM 976 C C . SER A 1 120 ? 5.918 -10.008 3.639 1 98.94 120 SER A C 1
ATOM 978 O O . SER A 1 120 ? 5.555 -10.734 2.715 1 98.94 120 SER A O 1
ATOM 980 N N . PHE A 1 121 ? 7.074 -9.406 3.654 1 98.94 121 PHE A N 1
ATOM 981 C CA . PHE A 1 121 ? 7.98 -9.453 2.516 1 98.94 121 PHE A CA 1
ATOM 982 C C . PHE A 1 121 ? 9.109 -10.445 2.768 1 98.94 121 PHE A C 1
ATOM 984 O O . PHE A 1 121 ? 9.703 -10.461 3.85 1 98.94 121 PHE A O 1
ATOM 991 N N . PHE A 1 122 ? 9.43 -11.211 1.772 1 98.94 122 PHE A N 1
ATOM 992 C CA . PHE A 1 122 ? 10.477 -12.219 1.859 1 98.94 122 PHE A CA 1
ATOM 993 C C . PHE A 1 122 ? 11.43 -12.117 0.677 1 98.94 122 PHE A C 1
ATOM 995 O O . PHE A 1 122 ? 11.031 -11.703 -0.414 1 98.94 122 PHE A O 1
ATOM 1002 N N . MET A 1 123 ? 12.625 -12.484 0.859 1 98.75 123 MET A N 1
ATOM 1003 C CA . MET A 1 123 ? 13.625 -12.695 -0.188 1 98.75 123 MET A CA 1
ATOM 1004 C C . MET A 1 123 ? 13.891 -14.18 -0.393 1 98.75 123 MET A C 1
ATOM 1006 O O . 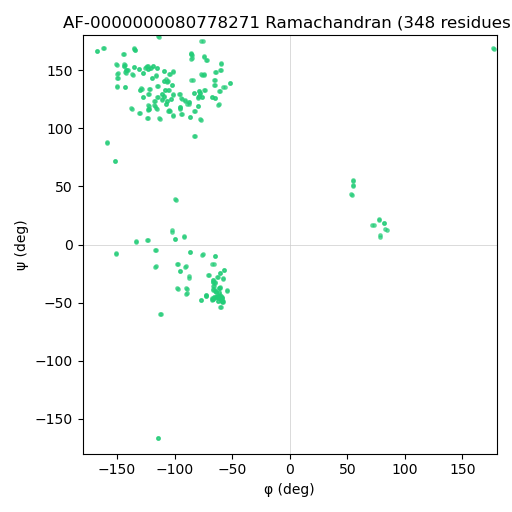MET A 1 123 ? 14.164 -14.906 0.565 1 98.75 123 MET A O 1
ATOM 1010 N N . ALA A 1 124 ? 13.719 -14.609 -1.563 1 98.88 124 ALA A N 1
ATOM 1011 C CA . ALA A 1 124 ? 13.977 -16 -1.914 1 98.88 124 ALA A CA 1
ATOM 1012 C C . ALA A 1 124 ? 15.195 -16.109 -2.826 1 98.88 124 ALA A C 1
ATOM 1014 O O . ALA A 1 124 ? 15.281 -15.438 -3.854 1 98.88 124 ALA A O 1
ATOM 1015 N N . GLN A 1 125 ? 16.109 -16.953 -2.486 1 98.38 125 GLN A N 1
ATOM 1016 C CA . GLN A 1 125 ? 17.328 -17.203 -3.248 1 98.38 125 GLN A CA 1
ATOM 1017 C C . GLN A 1 125 ? 17.609 -18.688 -3.4 1 98.38 125 GLN A C 1
ATOM 1019 O O . GLN A 1 125 ? 17 -19.516 -2.707 1 98.38 125 GLN A O 1
ATOM 1024 N N . ASP A 1 126 ? 18.562 -19.047 -4.312 1 98.44 126 ASP A N 1
ATOM 1025 C CA . ASP A 1 126 ? 18.906 -20.438 -4.602 1 98.44 126 ASP A CA 1
ATOM 1026 C C . ASP A 1 126 ? 17.656 -21.234 -5.008 1 98.44 126 ASP A C 1
ATOM 1028 O O . ASP A 1 126 ? 17.344 -22.25 -4.395 1 98.44 126 ASP A O 1
ATOM 1032 N N . LEU A 1 127 ? 17.031 -20.688 -6.008 1 98.69 127 LEU A N 1
ATOM 1033 C CA . LEU A 1 127 ? 15.75 -21.219 -6.488 1 98.69 127 LEU A CA 1
ATOM 1034 C C . LEU A 1 127 ? 15.953 -22.516 -7.266 1 98.69 127 LEU A C 1
ATOM 1036 O O . LEU A 1 127 ? 16.953 -22.672 -7.965 1 98.69 127 LEU A O 1
ATOM 1040 N N . PHE A 1 128 ? 14.992 -23.406 -7.172 1 98.5 128 PHE A N 1
ATOM 1041 C CA . PHE A 1 128 ? 14.93 -24.609 -7.992 1 98.5 128 PHE A CA 1
ATOM 1042 C C . PHE A 1 128 ? 13.492 -24.922 -8.391 1 98.5 128 PHE A C 1
ATOM 1044 O O . PHE A 1 128 ? 12.555 -24.578 -7.676 1 98.5 128 PHE A O 1
ATOM 1051 N N . LYS A 1 129 ? 13.344 -25.516 -9.5 1 98.25 129 LYS A N 1
ATOM 1052 C CA . LYS A 1 129 ? 12.008 -25.781 -10.031 1 98.25 129 LYS A CA 1
ATOM 1053 C C . LYS A 1 129 ? 11.25 -26.75 -9.125 1 98.25 129 LYS A C 1
ATOM 1055 O O . LYS A 1 129 ? 11.773 -27.797 -8.734 1 98.25 129 LYS A O 1
ATOM 1060 N N . ASP A 1 130 ? 10.117 -26.422 -8.695 1 98.31 130 ASP A N 1
ATOM 1061 C CA . ASP A 1 130 ? 9.164 -27.188 -7.895 1 98.31 130 ASP A CA 1
ATOM 1062 C C . ASP A 1 130 ? 7.75 -26.641 -8.031 1 98.31 130 ASP A C 1
ATOM 1064 O O . ASP A 1 130 ? 7.281 -25.891 -7.172 1 98.31 130 ASP A O 1
ATOM 1068 N N . GLU A 1 131 ? 7.078 -27.078 -8.977 1 97.12 131 GLU A N 1
ATOM 1069 C CA . GLU A 1 131 ? 5.809 -26.484 -9.367 1 97.12 131 GLU A CA 1
ATOM 1070 C C . GLU A 1 131 ? 4.656 -27.031 -8.531 1 97.12 131 GLU A C 1
ATOM 1072 O O . GLU A 1 131 ? 4.641 -28.219 -8.188 1 97.12 131 GLU A O 1
ATOM 1077 N N . LEU A 1 132 ? 3.762 -26.25 -8.18 1 95.75 132 LEU A N 1
ATOM 1078 C CA . LEU A 1 132 ? 2.475 -26.547 -7.57 1 95.75 132 LEU A CA 1
ATOM 1079 C C . LEU A 1 132 ? 1.327 -26 -8.406 1 95.75 132 LEU A C 1
ATOM 1081 O O . LEU A 1 132 ? 1.359 -24.828 -8.812 1 95.75 132 LEU A O 1
ATOM 1085 N N . GLU A 1 133 ? 0.392 -26.75 -8.703 1 92.56 133 GLU A N 1
ATOM 1086 C CA . GLU A 1 133 ? -0.739 -26.297 -9.508 1 92.56 133 GLU A CA 1
ATOM 1087 C C . GLU A 1 133 ? -1.488 -25.156 -8.812 1 92.56 133 GLU A C 1
ATOM 1089 O O . GLU A 1 133 ? -1.752 -25.219 -7.613 1 92.56 133 GLU A O 1
ATOM 1094 N N . ALA A 1 134 ? -1.724 -24.156 -9.625 1 87.19 134 ALA A N 1
ATOM 1095 C CA . ALA A 1 134 ? -2.459 -23.016 -9.102 1 87.19 134 ALA A CA 1
ATOM 1096 C C . ALA A 1 134 ? -3.965 -23.234 -9.203 1 87.19 134 ALA A C 1
ATOM 1098 O O . ALA A 1 134 ? -4.422 -24.125 -9.914 1 87.19 134 ALA A O 1
ATOM 1099 N N . ASP A 1 135 ? -4.625 -22.406 -8.453 1 83.75 135 ASP A N 1
ATOM 1100 C CA . ASP A 1 135 ? -6.082 -22.453 -8.531 1 83.75 135 ASP A CA 1
ATOM 1101 C C . ASP A 1 135 ? -6.566 -22.156 -9.945 1 83.75 135 ASP A C 1
ATOM 1103 O O . ASP A 1 135 ? -5.918 -21.406 -10.68 1 83.75 135 ASP A O 1
ATOM 1107 N N . ASP A 1 136 ? -7.758 -22.625 -10.281 1 82.06 136 ASP A N 1
ATOM 1108 C CA . ASP A 1 136 ? -8.336 -22.5 -11.617 1 82.06 136 ASP A CA 1
ATOM 1109 C C . ASP A 1 136 ? -8.656 -21.047 -11.945 1 82.06 136 ASP A C 1
ATOM 1111 O O . ASP A 1 136 ? -8.844 -20.703 -13.109 1 82.06 136 ASP A O 1
ATOM 1115 N N . ASP A 1 137 ? -8.688 -20.297 -10.961 1 81.25 137 ASP A N 1
ATOM 1116 C CA . ASP A 1 137 ? -9.094 -18.906 -11.195 1 81.25 137 ASP A CA 1
ATOM 1117 C C . ASP A 1 137 ? -7.879 -17.984 -11.281 1 81.25 137 ASP A C 1
ATOM 1119 O O . ASP A 1 137 ? -8.031 -16.766 -11.359 1 81.25 137 ASP A O 1
ATOM 1123 N N . GLU A 1 138 ? -6.789 -18.562 -11.242 1 82.69 138 GLU A N 1
ATOM 1124 C CA . GLU A 1 138 ? -5.578 -17.75 -11.281 1 82.69 138 GLU A CA 1
ATOM 1125 C C . GLU A 1 138 ? -4.914 -17.812 -12.656 1 82.69 138 GLU A C 1
ATOM 1127 O O . GLU A 1 138 ? -4.504 -18.891 -13.102 1 82.69 138 GLU A O 1
ATOM 1132 N N . PHE A 1 139 ? -4.879 -16.688 -13.352 1 86.69 139 PHE A N 1
ATOM 1133 C CA . PHE A 1 139 ? -4.242 -16.547 -14.656 1 86.69 139 PHE A CA 1
ATOM 1134 C C . PHE A 1 139 ? -3.17 -15.453 -14.617 1 86.69 139 PHE A C 1
ATOM 1136 O O . PHE A 1 139 ? -3.459 -14.305 -14.289 1 86.69 139 PHE A O 1
ATOM 1143 N N . LEU A 1 140 ? -1.977 -15.922 -14.844 1 90.75 140 LEU A N 1
ATOM 1144 C CA . LEU A 1 140 ? -0.893 -14.945 -14.844 1 90.75 140 LEU A CA 1
ATOM 1145 C C . LEU A 1 140 ? 0.233 -15.375 -15.773 1 90.75 140 LEU A C 1
ATOM 1147 O O . LEU A 1 140 ? 0.326 -16.547 -16.141 1 90.75 140 LEU A O 1
ATOM 1151 N N . ASN A 1 141 ? 0.973 -14.391 -16.25 1 95.31 141 ASN A N 1
ATOM 1152 C CA . ASN A 1 141 ? 2.211 -14.617 -16.984 1 95.31 141 ASN A CA 1
ATOM 1153 C C . ASN A 1 141 ? 3.438 -14.391 -16.109 1 95.31 141 ASN A C 1
ATOM 1155 O O . ASN A 1 141 ? 3.414 -13.555 -15.195 1 95.31 141 ASN A O 1
ATOM 1159 N N . ILE A 1 142 ? 4.469 -15.133 -16.406 1 97.31 142 ILE A N 1
ATOM 1160 C CA . ILE A 1 142 ? 5.699 -15.016 -15.641 1 97.31 142 ILE A CA 1
ATOM 1161 C C . ILE A 1 142 ? 6.758 -14.281 -16.453 1 97.31 142 ILE A C 1
ATOM 1163 O O . ILE A 1 142 ? 6.895 -14.523 -17.656 1 97.31 142 ILE A O 1
ATOM 1167 N N . GLU A 1 143 ? 7.523 -13.438 -15.812 1 96.94 143 GLU A N 1
ATOM 1168 C CA . GLU A 1 143 ? 8.609 -12.703 -16.453 1 96.94 143 GLU A CA 1
ATOM 1169 C C . GLU A 1 143 ? 9.812 -12.578 -15.523 1 96.94 143 GLU A C 1
ATOM 1171 O O . GLU A 1 143 ? 9.656 -12.5 -14.305 1 96.94 143 GLU A O 1
ATOM 1176 N N . LEU A 1 144 ? 10.953 -12.57 -16.141 1 98.19 144 LEU A N 1
ATOM 1177 C CA . LEU A 1 144 ? 12.195 -12.258 -15.438 1 98.19 144 LEU A CA 1
ATOM 1178 C C . LEU A 1 144 ? 12.727 -10.891 -15.867 1 98.19 144 LEU A C 1
ATOM 1180 O O . LEU A 1 144 ? 12.891 -10.633 -17.062 1 98.19 144 LEU A O 1
ATOM 1184 N N . ILE A 1 145 ? 12.977 -10.062 -14.891 1 98.38 145 ILE A N 1
ATOM 1185 C CA . ILE A 1 145 ? 13.406 -8.703 -15.211 1 98.38 145 ILE A CA 1
ATOM 1186 C C . ILE A 1 145 ? 14.766 -8.43 -14.578 1 98.38 145 ILE A C 1
ATOM 1188 O O . ILE A 1 145 ? 14.984 -8.742 -13.406 1 98.38 145 ILE A O 1
ATOM 1192 N N . GLU A 1 146 ? 15.656 -7.863 -15.328 1 98 146 GLU A N 1
ATOM 1193 C CA . GLU A 1 146 ? 16.984 -7.48 -14.836 1 98 146 GLU A CA 1
ATOM 1194 C C . GLU A 1 146 ? 16.875 -6.387 -13.773 1 98 146 GLU A C 1
ATOM 1196 O O . GLU A 1 146 ? 16.078 -5.453 -13.914 1 98 146 GLU A O 1
ATOM 1201 N N . GLN A 1 147 ? 17.734 -6.52 -12.773 1 95.62 147 GLN A N 1
ATOM 1202 C CA . GLN A 1 147 ? 17.656 -5.609 -11.633 1 95.62 147 GLN A CA 1
ATOM 1203 C C . GLN A 1 147 ? 17.922 -4.168 -12.062 1 95.62 147 GLN A C 1
ATOM 1205 O O . GLN A 1 147 ? 17.375 -3.232 -11.469 1 95.62 147 GLN A O 1
ATOM 1210 N N . ASP A 1 148 ? 18.703 -3.924 -13.133 1 95.56 148 ASP A N 1
ATOM 1211 C CA . ASP A 1 148 ? 19.109 -2.578 -13.523 1 95.56 148 ASP A CA 1
ATOM 1212 C C . ASP A 1 148 ? 17.953 -1.827 -14.195 1 95.56 148 ASP A C 1
ATOM 1214 O O . ASP A 1 148 ? 18.031 -0.612 -14.383 1 95.56 148 ASP A O 1
ATOM 1218 N N . LYS A 1 149 ? 16.859 -2.502 -14.484 1 97.75 149 LYS A N 1
ATOM 1219 C CA . LYS A 1 149 ? 15.727 -1.891 -15.172 1 97.75 149 LYS A CA 1
ATOM 1220 C C . LYS A 1 149 ? 14.656 -1.455 -14.18 1 97.75 149 LYS A C 1
ATOM 1222 O O . LYS A 1 149 ? 13.766 -0.67 -14.516 1 97.75 149 LYS A O 1
ATOM 1227 N N . LEU A 1 150 ? 14.719 -1.945 -13.008 1 97.88 150 LEU A N 1
ATOM 1228 C CA . LEU A 1 150 ? 13.609 -1.908 -12.07 1 97.88 150 LEU A CA 1
ATOM 1229 C C . LEU A 1 150 ? 13.289 -0.475 -11.656 1 97.88 150 LEU A C 1
ATOM 1231 O O . LEU A 1 150 ? 12.125 -0.07 -11.641 1 97.88 150 LEU A O 1
ATOM 1235 N N . MET A 1 151 ? 14.328 0.288 -11.344 1 97.19 151 MET A N 1
ATOM 1236 C CA . MET A 1 151 ? 14.086 1.658 -10.898 1 97.19 151 MET A CA 1
ATOM 1237 C C . MET A 1 151 ? 13.422 2.482 -12 1 97.19 151 MET A C 1
ATOM 1239 O O . MET A 1 151 ? 12.469 3.215 -11.742 1 97.19 151 MET A O 1
ATOM 1243 N N . GLN A 1 152 ? 13.898 2.383 -13.195 1 98 152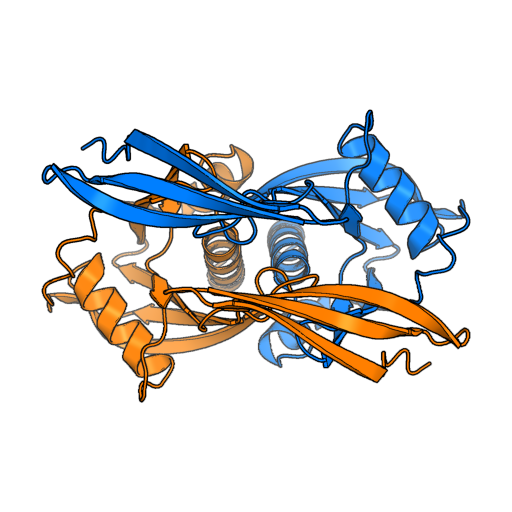 GLN A N 1
ATOM 1244 C CA . GLN A 1 152 ? 13.328 3.105 -14.328 1 98 152 GLN A CA 1
ATOM 1245 C C . GLN A 1 152 ? 11.883 2.688 -14.578 1 98 152 GLN A C 1
ATOM 1247 O O . GLN A 1 152 ? 11.047 3.518 -14.938 1 98 152 GLN A O 1
ATOM 1252 N N . MET A 1 153 ? 11.578 1.435 -14.406 1 98.62 153 MET A N 1
ATOM 1253 C CA . MET A 1 153 ? 10.227 0.921 -14.625 1 98.62 153 MET A CA 1
ATOM 1254 C C . MET A 1 153 ? 9.25 1.502 -13.602 1 98.62 153 MET A C 1
ATOM 1256 O O . MET A 1 153 ? 8.086 1.734 -13.914 1 98.62 153 MET A O 1
ATOM 1260 N N . ILE A 1 154 ? 9.75 1.702 -12.344 1 98.69 154 ILE A N 1
ATOM 1261 C CA . ILE A 1 154 ? 8.938 2.365 -11.328 1 98.69 154 ILE A CA 1
ATOM 1262 C C . ILE A 1 154 ? 8.711 3.822 -11.727 1 98.69 154 ILE A C 1
ATOM 1264 O O . ILE A 1 154 ? 7.57 4.297 -11.742 1 98.69 154 ILE A O 1
ATOM 1268 N N . GLU A 1 155 ? 9.727 4.523 -12.125 1 98.19 155 GLU A N 1
ATOM 1269 C CA . GLU A 1 155 ? 9.664 5.953 -12.414 1 98.19 155 GLU A CA 1
ATOM 1270 C C . GLU A 1 155 ? 8.867 6.223 -13.688 1 98.19 155 GLU A C 1
ATOM 1272 O O . GLU A 1 155 ? 8.211 7.254 -13.812 1 98.19 155 GLU A O 1
ATOM 1277 N N . ASP A 1 156 ? 8.828 5.234 -14.602 1 98.44 156 ASP A N 1
ATOM 1278 C CA . ASP A 1 156 ? 8.109 5.371 -15.867 1 98.44 156 ASP A CA 1
ATOM 1279 C C . ASP A 1 156 ? 6.645 4.973 -15.711 1 98.44 156 ASP A C 1
ATOM 1281 O O . ASP A 1 156 ? 5.855 5.102 -16.641 1 98.44 156 ASP A O 1
ATOM 1285 N N . GLY A 1 157 ? 6.32 4.477 -14.594 1 98.5 157 GLY A N 1
ATOM 1286 C CA . GLY A 1 157 ? 4.938 4.105 -14.352 1 98.5 157 GLY A CA 1
ATOM 1287 C C . GLY A 1 157 ? 4.57 2.75 -14.93 1 98.5 157 GLY A C 1
ATOM 1288 O O . GLY A 1 157 ? 3.393 2.455 -15.141 1 98.5 157 GLY A O 1
ATOM 1289 N N . VAL A 1 158 ? 5.578 1.925 -15.234 1 98.44 158 VAL A N 1
ATOM 1290 C CA . VAL A 1 158 ? 5.34 0.561 -15.695 1 98.44 158 VAL A CA 1
ATOM 1291 C C . VAL A 1 158 ? 4.965 -0.327 -14.508 1 98.44 158 VAL A C 1
ATOM 1293 O O . VAL A 1 158 ? 4.039 -1.138 -14.602 1 98.44 158 VAL A O 1
ATOM 1296 N N . ILE A 1 159 ? 5.723 -0.24 -13.438 1 98.69 159 ILE A N 1
ATOM 1297 C CA . ILE A 1 159 ? 5.391 -0.895 -12.18 1 98.69 159 ILE A CA 1
ATOM 1298 C C . ILE A 1 159 ? 4.668 0.089 -11.258 1 98.69 159 ILE A C 1
ATOM 1300 O O . ILE A 1 159 ? 5.246 1.094 -10.836 1 98.69 159 ILE A O 1
ATOM 1304 N N . ILE A 1 160 ? 3.43 -0.243 -10.914 1 98.81 160 ILE A N 1
ATOM 1305 C CA . ILE A 1 160 ? 2.637 0.743 -10.188 1 98.81 160 ILE A CA 1
ATOM 1306 C C . ILE A 1 160 ? 1.949 0.077 -8.992 1 98.81 160 ILE A C 1
ATOM 1308 O O . ILE A 1 160 ? 1.19 0.722 -8.266 1 98.81 160 ILE A O 1
ATOM 1312 N N . ASP A 1 161 ? 2.164 -1.207 -8.727 1 98.81 161 ASP A N 1
ATOM 1313 C CA . ASP A 1 161 ? 1.641 -1.946 -7.578 1 98.81 161 ASP A CA 1
ATOM 1314 C C . ASP A 1 161 ? 2.457 -1.658 -6.32 1 98.81 161 ASP A C 1
ATOM 1316 O O . ASP A 1 161 ? 3.67 -1.877 -6.297 1 98.81 161 ASP A O 1
ATOM 1320 N N . GLY A 1 162 ? 1.821 -1.287 -5.27 1 98.88 162 GLY A N 1
ATOM 1321 C CA . GLY A 1 162 ? 2.475 -0.807 -4.062 1 98.88 162 GLY A CA 1
ATOM 1322 C C . GLY A 1 162 ? 3.408 -1.83 -3.443 1 98.88 162 GLY A C 1
ATOM 1323 O O . GLY A 1 162 ? 4.578 -1.536 -3.188 1 98.88 162 GLY A O 1
ATOM 1324 N N . LYS A 1 163 ? 2.908 -3.014 -3.182 1 98.94 163 LYS A N 1
ATOM 1325 C CA . LYS A 1 163 ? 3.76 -4.02 -2.551 1 98.94 163 LYS A CA 1
ATOM 1326 C C . LYS A 1 163 ? 4.973 -4.336 -3.422 1 98.94 163 LYS A C 1
ATOM 1328 O O . LYS A 1 163 ? 6.066 -4.586 -2.908 1 98.94 163 LYS A O 1
ATOM 1333 N N . THR A 1 164 ? 4.789 -4.355 -4.75 1 98.94 164 THR A N 1
ATOM 1334 C CA . THR A 1 164 ? 5.875 -4.621 -5.684 1 98.94 164 THR A CA 1
ATOM 1335 C C . THR A 1 164 ? 6.934 -3.523 -5.605 1 98.94 164 THR A C 1
ATOM 1337 O O . THR A 1 164 ? 8.133 -3.812 -5.531 1 98.94 164 THR A O 1
ATOM 1340 N N . ILE A 1 165 ? 6.473 -2.303 -5.582 1 98.94 165 ILE A N 1
ATOM 1341 C CA . ILE A 1 165 ? 7.391 -1.17 -5.508 1 98.94 165 ILE A CA 1
ATOM 1342 C C . ILE A 1 165 ? 8.18 -1.229 -4.203 1 98.94 165 ILE A C 1
ATOM 1344 O O . ILE A 1 165 ? 9.398 -1.054 -4.203 1 98.94 165 ILE A O 1
ATOM 1348 N N . MET A 1 166 ? 7.523 -1.517 -3.088 1 98.81 166 MET A N 1
ATOM 1349 C CA . MET A 1 166 ? 8.203 -1.646 -1.803 1 98.81 166 MET A CA 1
ATOM 1350 C C . MET A 1 166 ? 9.273 -2.732 -1.859 1 98.81 166 MET A C 1
ATOM 1352 O O . MET A 1 166 ? 10.414 -2.51 -1.446 1 98.81 166 MET A O 1
ATOM 1356 N N . GLY A 1 167 ? 8.891 -3.879 -2.363 1 98.81 167 GLY A N 1
ATOM 1357 C CA . GLY A 1 167 ? 9.836 -4.98 -2.455 1 98.81 167 GLY A CA 1
ATOM 1358 C C . GLY A 1 167 ? 11.055 -4.652 -3.297 1 98.81 167 GLY A C 1
ATOM 1359 O O . GLY A 1 167 ? 12.188 -4.926 -2.893 1 98.81 167 GLY A O 1
ATOM 1360 N N . ILE A 1 168 ? 10.836 -4.051 -4.469 1 98.62 168 ILE A N 1
ATOM 1361 C CA . ILE A 1 168 ? 11.914 -3.701 -5.391 1 98.62 168 ILE A CA 1
ATOM 1362 C C . ILE A 1 168 ? 12.852 -2.695 -4.73 1 98.62 168 ILE A C 1
ATOM 1364 O O . ILE A 1 168 ? 14.078 -2.859 -4.762 1 98.62 168 ILE A O 1
ATOM 1368 N N . LEU A 1 169 ? 12.266 -1.648 -4.145 1 98.5 169 LEU A N 1
ATOM 1369 C CA . LEU A 1 169 ? 13.078 -0.588 -3.561 1 98.5 169 LEU A CA 1
ATOM 1370 C C . LEU A 1 169 ? 13.906 -1.117 -2.396 1 98.5 169 LEU A C 1
ATOM 1372 O O . LEU A 1 169 ? 15.062 -0.726 -2.225 1 98.5 169 LEU A O 1
ATOM 1376 N N . TYR A 1 170 ? 13.266 -1.991 -1.567 1 98.25 170 TYR A N 1
ATOM 1377 C CA . TYR A 1 170 ? 14.023 -2.605 -0.481 1 98.25 170 TYR A CA 1
ATOM 1378 C C . TYR A 1 170 ? 15.203 -3.406 -1.021 1 98.25 170 TYR A C 1
ATOM 1380 O O . TYR A 1 170 ? 16.328 -3.262 -0.542 1 98.25 170 TYR A O 1
ATOM 1388 N N . TYR A 1 171 ? 14.945 -4.219 -2.033 1 97.69 171 TYR A N 1
ATOM 1389 C CA . TYR A 1 171 ? 15.969 -5.039 -2.664 1 97.69 171 TYR A CA 1
ATOM 1390 C C . TYR A 1 171 ? 17.094 -4.172 -3.213 1 97.69 171 TYR A C 1
ATOM 1392 O O . TYR A 1 171 ? 18.281 -4.43 -2.941 1 97.69 171 TYR A O 1
ATOM 1400 N N . LEU A 1 172 ? 16.75 -3.111 -3.967 1 96 172 LEU A N 1
ATOM 1401 C CA . LEU A 1 172 ? 17.734 -2.271 -4.641 1 96 172 LEU A CA 1
ATOM 1402 C C . LEU A 1 172 ? 18.594 -1.509 -3.627 1 96 172 LEU A C 1
ATOM 1404 O O . LEU A 1 172 ? 19.75 -1.2 -3.891 1 96 172 LEU A O 1
ATOM 1408 N N . ARG A 1 173 ? 18.031 -1.191 -2.498 1 93.06 173 ARG A N 1
ATOM 1409 C CA . ARG A 1 173 ? 18.766 -0.51 -1.443 1 93.06 173 ARG A CA 1
ATOM 1410 C C . ARG A 1 173 ? 19.859 -1.409 -0.872 1 93.06 173 ARG A C 1
ATOM 1412 O O . ARG A 1 173 ? 20.922 -0.928 -0.473 1 93.06 173 ARG A O 1
ATOM 1419 N N . ASN A 1 174 ? 19.578 -2.68 -0.866 1 87 174 ASN A N 1
ATOM 1420 C CA . ASN A 1 174 ? 20.5 -3.596 -0.183 1 87 174 ASN A CA 1
ATOM 1421 C C . ASN A 1 174 ? 21.5 -4.215 -1.151 1 87 174 ASN A C 1
ATOM 1423 O O . ASN A 1 174 ? 22.469 -4.848 -0.727 1 87 174 ASN A O 1
ATOM 1427 N N . VAL A 1 175 ? 21.328 -4.324 -2.408 1 80.12 175 VAL A N 1
ATOM 1428 C CA . VAL A 1 175 ? 22.297 -4.859 -3.354 1 80.12 175 VAL A CA 1
ATOM 1429 C C . VAL A 1 175 ? 23.219 -3.746 -3.832 1 80.12 175 VAL A C 1
ATOM 1431 O O . VAL A 1 175 ? 24.359 -4.004 -4.219 1 80.12 175 VAL A O 1
ATOM 1434 N N . ASN A 1 176 ? 22.922 -2.473 -3.893 1 61.44 176 ASN A N 1
ATOM 1435 C CA . ASN A 1 176 ? 23.844 -1.429 -4.309 1 61.44 176 ASN A CA 1
ATOM 1436 C C . ASN A 1 176 ? 24.375 -0.646 -3.111 1 61.44 176 ASN A C 1
ATOM 1438 O O . ASN A 1 176 ? 23.656 -0.42 -2.139 1 61.44 176 ASN A O 1
ATOM 1442 N N . MET B 1 1 ? -0.54 -13.391 -22.859 1 68.44 1 MET B N 1
ATOM 1443 C CA . MET B 1 1 ? -1.972 -13.562 -23.094 1 68.44 1 MET B CA 1
ATOM 1444 C C . MET B 1 1 ? -2.777 -12.516 -22.328 1 68.44 1 MET B C 1
ATOM 1446 O O . MET B 1 1 ? -2.369 -12.078 -21.25 1 68.44 1 MET B O 1
ATOM 1450 N N . ASP B 1 2 ? -3.75 -11.891 -22.922 1 70.12 2 ASP B N 1
ATOM 1451 C CA . ASP B 1 2 ? -4.613 -10.875 -22.344 1 70.12 2 ASP B CA 1
ATOM 1452 C C . ASP B 1 2 ? -5.672 -11.5 -21.438 1 70.12 2 ASP B C 1
ATOM 1454 O O . ASP B 1 2 ? -6.488 -12.305 -21.891 1 70.12 2 ASP B O 1
ATOM 1458 N N . TYR B 1 3 ? -5.469 -11.312 -20.078 1 82.75 3 TYR B N 1
ATOM 1459 C CA . TYR B 1 3 ? -6.379 -11.938 -19.125 1 82.75 3 TYR B CA 1
ATOM 1460 C C . TYR B 1 3 ? -7.426 -10.945 -18.641 1 82.75 3 TYR B C 1
ATOM 1462 O O . TYR B 1 3 ? -7.816 -10.977 -17.469 1 82.75 3 TYR B O 1
ATOM 1470 N N . GLU B 1 4 ? -7.859 -10.148 -19.531 1 86.81 4 GLU B N 1
ATOM 1471 C CA . GLU B 1 4 ? -8.867 -9.156 -19.156 1 86.81 4 GLU B CA 1
ATOM 1472 C C . GLU B 1 4 ? -10.109 -9.828 -18.578 1 86.81 4 GLU B C 1
ATOM 1474 O O . GLU B 1 4 ? -10.547 -10.875 -19.062 1 86.81 4 GLU B O 1
ATOM 1479 N N . GLU B 1 5 ? -10.617 -9.266 -17.469 1 89.69 5 GLU B N 1
ATOM 1480 C CA . GLU B 1 5 ? -11.875 -9.711 -16.875 1 89.69 5 GLU B CA 1
ATOM 1481 C C . GLU B 1 5 ? -13.016 -8.773 -17.234 1 89.69 5 GLU B C 1
ATOM 1483 O O . GLU B 1 5 ? -13.078 -7.645 -16.734 1 89.69 5 GLU B O 1
ATOM 1488 N N . LYS B 1 6 ? -13.922 -9.25 -18.047 1 92.44 6 LYS B N 1
ATOM 1489 C CA . LYS B 1 6 ? -15.047 -8.422 -18.469 1 92.44 6 LYS B CA 1
ATOM 1490 C C . LYS B 1 6 ? -16.109 -8.359 -17.375 1 92.44 6 LYS B C 1
ATOM 1492 O O . LYS B 1 6 ? -16.5 -9.383 -16.812 1 92.44 6 LYS B O 1
ATOM 1497 N N . THR B 1 7 ? -16.594 -7.203 -17.047 1 95.06 7 THR B N 1
ATOM 1498 C CA . THR B 1 7 ? -17.656 -7.035 -16.062 1 95.06 7 THR B CA 1
ATOM 1499 C C . THR B 1 7 ? -19.031 -7.336 -16.672 1 95.06 7 THR B C 1
ATOM 1501 O O . THR B 1 7 ? -19.391 -6.742 -17.688 1 95.06 7 THR B O 1
ATOM 1504 N N . ILE B 1 8 ? -19.703 -8.188 -16.047 1 96 8 ILE B N 1
ATOM 1505 C CA . ILE B 1 8 ? -21.047 -8.57 -16.5 1 96 8 ILE B CA 1
ATOM 1506 C C . ILE B 1 8 ? -22.094 -7.797 -15.727 1 96 8 ILE B C 1
ATOM 1508 O O . ILE B 1 8 ? -23.141 -7.441 -16.266 1 96 8 ILE B O 1
ATOM 1512 N N . LYS B 1 9 ? -21.812 -7.629 -14.461 1 96.75 9 LYS B N 1
ATOM 1513 C CA . LYS B 1 9 ? -22.719 -6.934 -13.547 1 96.75 9 LYS B CA 1
ATOM 1514 C C . LYS B 1 9 ? -21.938 -6.223 -12.438 1 96.75 9 LYS B C 1
ATOM 1516 O O . LYS B 1 9 ? -20.891 -6.715 -11.992 1 96.75 9 LYS B O 1
ATOM 1521 N N . SER B 1 10 ? -22.422 -5.105 -12.086 1 97.75 10 SER B N 1
ATOM 1522 C CA . SER B 1 10 ? -21.844 -4.359 -10.969 1 97.75 10 SER B CA 1
ATOM 1523 C C . SER B 1 10 ? -22.922 -3.928 -9.984 1 97.75 10 SER B C 1
ATOM 1525 O O . SER B 1 10 ? -23.984 -3.439 -10.383 1 97.75 10 SER B O 1
ATOM 1527 N N . GLU B 1 11 ? -22.641 -4.152 -8.719 1 97.88 11 GLU B N 1
ATOM 1528 C CA . GLU B 1 11 ? -23.547 -3.764 -7.648 1 97.88 11 GLU B CA 1
ATOM 1529 C C . GLU B 1 11 ? -22.844 -2.926 -6.59 1 97.88 11 GLU B C 1
ATOM 1531 O O . GLU B 1 11 ? -21.812 -3.338 -6.055 1 97.88 11 GLU B O 1
ATOM 1536 N N . MET B 1 12 ? -23.422 -1.778 -6.305 1 98.31 12 MET B N 1
ATOM 1537 C CA . MET B 1 12 ? -22.891 -0.951 -5.223 1 98.31 12 MET B CA 1
ATOM 1538 C C . MET B 1 12 ? -23.422 -1.428 -3.871 1 98.31 12 MET B C 1
ATOM 1540 O O . MET B 1 12 ? -24.609 -1.307 -3.584 1 98.31 12 MET B O 1
ATOM 1544 N N . ILE B 1 13 ? -22.562 -1.907 -3.018 1 98 13 ILE B N 1
ATOM 1545 C CA . ILE B 1 13 ? -22.938 -2.488 -1.731 1 98 13 ILE B CA 1
ATOM 1546 C C . ILE B 1 13 ? -22.953 -1.398 -0.661 1 98 13 ILE B C 1
ATOM 1548 O O . ILE B 1 13 ? -23.75 -1.455 0.275 1 98 13 ILE B O 1
ATOM 1552 N N . TYR B 1 14 ? -22.047 -0.557 -0.789 1 98.31 14 TYR B N 1
ATOM 1553 C CA . TYR B 1 14 ? -21.875 0.484 0.218 1 98.31 14 TYR B CA 1
ATOM 1554 C C . TYR B 1 14 ? -21.297 1.753 -0.4 1 98.31 14 TYR B C 1
ATOM 1556 O O . TYR B 1 14 ? -20.391 1.688 -1.243 1 98.31 14 TYR B O 1
ATOM 1564 N N . GLU B 1 15 ? -21.797 2.93 -0.079 1 98.12 15 GLU B N 1
ATOM 1565 C CA . GLU B 1 15 ? -21.281 4.254 -0.413 1 98.12 15 GLU B CA 1
ATOM 1566 C C . GLU B 1 15 ? -21.031 5.086 0.844 1 98.12 15 GLU B C 1
ATOM 1568 O O . GLU B 1 15 ? -21.984 5.59 1.456 1 98.12 15 GLU B O 1
ATOM 1573 N N . GLY B 1 16 ? -19.734 5.25 1.093 1 96.62 16 GLY B N 1
ATOM 1574 C CA . GLY B 1 16 ? -19.391 5.93 2.332 1 96.62 16 GLY B CA 1
ATOM 1575 C C . GLY B 1 16 ? -18.719 7.27 2.109 1 96.62 16 GLY B C 1
ATOM 1576 O O . GLY B 1 16 ? -18.828 7.852 1.027 1 96.62 16 GLY B O 1
ATOM 1577 N N . ARG B 1 17 ? -18.125 7.828 3.18 1 92 17 ARG B N 1
ATOM 1578 C CA . ARG B 1 17 ? -17.5 9.148 3.15 1 92 17 ARG B CA 1
ATOM 1579 C C . ARG B 1 17 ? -16.188 9.109 2.375 1 92 17 ARG B C 1
ATOM 1581 O O . ARG B 1 17 ? -15.93 9.977 1.533 1 92 17 ARG B O 1
ATOM 1588 N N . ILE B 1 18 ? -15.398 8.008 2.68 1 92.31 18 ILE B N 1
ATOM 1589 C CA . ILE B 1 18 ? -14.078 8.047 2.061 1 92.31 18 ILE B CA 1
ATOM 1590 C C . ILE B 1 18 ? -13.93 6.871 1.093 1 92.31 18 ILE B C 1
ATOM 1592 O O . ILE B 1 18 ? -13.008 6.852 0.27 1 92.31 18 ILE B O 1
ATOM 1596 N N . LEU B 1 19 ? -14.82 5.809 1.285 1 97.19 19 LEU B N 1
ATOM 1597 C CA . LEU B 1 19 ? -14.695 4.684 0.367 1 97.19 19 LEU B CA 1
ATOM 1598 C C . LEU B 1 19 ? -16.062 4.113 0.019 1 97.19 19 LEU B C 1
ATOM 1600 O O . LEU B 1 19 ? -17.047 4.363 0.728 1 97.19 19 LEU B O 1
ATOM 1604 N N . ASN B 1 20 ? -16.156 3.482 -1.138 1 98.62 20 ASN B N 1
ATOM 1605 C CA . ASN B 1 20 ? -17.281 2.676 -1.596 1 98.62 20 ASN B CA 1
ATOM 1606 C C . ASN B 1 20 ? -16.891 1.212 -1.772 1 98.62 20 ASN B C 1
ATOM 1608 O O . ASN B 1 20 ? -15.711 0.901 -1.961 1 98.62 20 ASN B O 1
ATOM 1612 N N . LEU B 1 21 ? -17.812 0.345 -1.619 1 98.75 21 LEU B N 1
ATOM 1613 C CA . LEU B 1 21 ? -17.625 -1.067 -1.933 1 98.75 21 LEU B CA 1
ATOM 1614 C C . LEU B 1 21 ? -18.531 -1.496 -3.076 1 98.75 21 LEU B C 1
ATOM 1616 O O . LEU B 1 21 ? -19.75 -1.399 -2.967 1 98.75 21 LEU B O 1
ATOM 1620 N N . ARG B 1 22 ? -17.906 -1.866 -4.086 1 98.25 22 ARG B N 1
ATOM 1621 C CA . ARG B 1 22 ? -18.609 -2.342 -5.277 1 98.25 22 ARG B CA 1
ATOM 1622 C C . ARG B 1 22 ? -18.312 -3.816 -5.531 1 98.25 22 ARG B C 1
ATOM 1624 O O . ARG B 1 22 ? -17.172 -4.258 -5.402 1 98.25 22 ARG B O 1
ATOM 1631 N N . LEU B 1 23 ? -19.359 -4.625 -5.867 1 98 23 LEU B N 1
ATOM 1632 C CA . LEU B 1 23 ? -19.203 -6.027 -6.238 1 98 23 LEU B CA 1
ATOM 1633 C C . LEU B 1 23 ? -19.375 -6.211 -7.742 1 98 23 LEU B C 1
ATOM 1635 O O . LEU B 1 23 ? -20.453 -5.977 -8.289 1 98 23 LEU B O 1
ATOM 1639 N N . ASP B 1 24 ? -18.375 -6.609 -8.383 1 97.75 24 ASP B N 1
ATOM 1640 C CA . ASP B 1 24 ? -18.422 -6.887 -9.82 1 97.75 24 ASP B CA 1
ATOM 1641 C C . ASP B 1 24 ? -18.516 -8.391 -10.086 1 97.75 24 ASP B C 1
ATOM 1643 O O . ASP B 1 24 ? -17.781 -9.18 -9.492 1 97.75 24 ASP B O 1
ATOM 1647 N N . THR B 1 25 ? -19.438 -8.758 -10.859 1 97.19 25 THR B N 1
ATOM 1648 C CA . THR B 1 25 ? -19.422 -10.086 -11.469 1 97.19 25 THR B CA 1
ATOM 1649 C C . THR B 1 25 ? -18.641 -10.07 -12.773 1 97.19 25 THR B C 1
ATOM 1651 O O . THR B 1 25 ? -18.922 -9.281 -13.672 1 97.19 25 THR B O 1
ATOM 1654 N N . VAL B 1 26 ? -17.625 -10.914 -12.828 1 95.56 26 VAL B N 1
ATOM 1655 C CA . VAL B 1 26 ? -16.75 -10.875 -13.992 1 95.56 26 VAL B CA 1
ATOM 1656 C C . VAL B 1 26 ? -16.75 -12.234 -14.688 1 95.56 26 VAL B C 1
ATOM 1658 O O . VAL B 1 26 ? -17.031 -13.258 -14.062 1 95.56 26 VAL B O 1
ATOM 1661 N N . GLU B 1 27 ? -16.516 -12.172 -15.953 1 93.25 27 GLU B N 1
ATOM 1662 C CA . GLU B 1 27 ? -16.25 -13.383 -16.734 1 93.25 27 GLU B CA 1
ATOM 1663 C C . GLU B 1 27 ? -14.758 -13.656 -16.844 1 93.25 27 GLU B C 1
ATOM 1665 O O . GLU B 1 27 ? -14 -12.797 -17.312 1 93.25 27 GLU B O 1
ATOM 1670 N N . LEU B 1 28 ? -14.414 -14.859 -16.438 1 89.56 28 LEU B N 1
ATOM 1671 C CA . LEU B 1 28 ? -13.008 -15.242 -16.484 1 89.56 28 LEU B CA 1
ATOM 1672 C C . LEU B 1 28 ? -12.633 -15.789 -17.859 1 89.56 28 LEU B C 1
ATOM 1674 O O . LEU B 1 28 ? -13.508 -16.062 -18.672 1 89.56 28 LEU B O 1
ATOM 1678 N N . PRO B 1 29 ? -11.367 -15.875 -18.141 1 83.31 29 PRO B N 1
ATOM 1679 C CA . PRO B 1 29 ? -10.938 -16.391 -19.438 1 83.31 29 PRO B CA 1
ATOM 1680 C C . PRO B 1 29 ? -11.469 -17.797 -19.734 1 83.31 29 PRO B C 1
ATOM 1682 O O . PRO B 1 29 ? -11.641 -18.172 -20.891 1 83.31 29 PRO B O 1
ATOM 1685 N N . ASN B 1 30 ? -11.828 -18.531 -18.734 1 83.56 30 ASN B N 1
ATOM 1686 C CA . ASN B 1 30 ? -12.367 -19.875 -18.906 1 83.56 30 ASN B CA 1
ATOM 1687 C C . ASN B 1 30 ? -13.891 -19.859 -19 1 83.56 30 ASN B C 1
ATOM 1689 O O . ASN B 1 30 ? -14.531 -20.906 -18.844 1 83.56 30 ASN B O 1
ATOM 1693 N N . ARG B 1 31 ? -14.484 -18.703 -19.047 1 84.75 31 ARG B N 1
ATOM 1694 C CA . ARG B 1 31 ? -15.906 -18.453 -19.281 1 84.75 31 ARG B CA 1
ATOM 1695 C C . ARG B 1 31 ? -16.719 -18.719 -18.016 1 84.75 31 ARG B C 1
ATOM 1697 O O . ARG B 1 31 ? -17.938 -18.828 -18.078 1 84.75 31 ARG B O 1
ATOM 1704 N N . LYS B 1 32 ? -15.977 -18.938 -16.984 1 90.62 32 LYS B N 1
ATOM 1705 C CA . LYS B 1 32 ? -16.672 -19 -15.703 1 90.62 32 LYS B CA 1
ATOM 1706 C C . LYS B 1 32 ? -16.828 -17.594 -15.109 1 90.62 32 LYS B C 1
ATOM 1708 O O . LYS B 1 32 ? -16.156 -16.656 -15.531 1 90.62 32 LYS B O 1
ATOM 1713 N N . TYR B 1 33 ? -17.766 -17.516 -14.219 1 92.44 33 TYR B N 1
ATOM 1714 C CA . TYR B 1 33 ? -18.016 -16.234 -13.578 1 92.44 33 TYR B CA 1
ATOM 1715 C C . TYR B 1 33 ? -17.438 -16.219 -12.164 1 92.44 33 TYR B C 1
ATOM 1717 O O . TYR B 1 33 ? -17.328 -17.25 -11.508 1 92.44 33 TYR B O 1
ATOM 1725 N N . SER B 1 34 ? -17 -15.07 -11.789 1 93.44 34 SER B N 1
ATOM 1726 C CA . SER B 1 34 ? -16.484 -14.859 -10.438 1 93.44 34 SER B CA 1
ATOM 1727 C C . SER B 1 34 ? -16.844 -13.461 -9.938 1 93.44 34 SER B C 1
ATOM 1729 O O . SER B 1 34 ? -17.328 -12.625 -10.703 1 93.44 34 SER B O 1
ATOM 1731 N N . LYS B 1 35 ? -16.734 -13.266 -8.672 1 95.44 35 LYS B N 1
ATOM 1732 C CA . LYS B 1 35 ? -17.016 -11.969 -8.07 1 95.44 35 LYS B CA 1
ATOM 1733 C C . LYS B 1 35 ? -15.719 -11.273 -7.645 1 95.44 35 LYS B C 1
ATOM 1735 O O . LYS B 1 35 ? -14.773 -11.922 -7.191 1 95.44 35 LYS B O 1
ATOM 1740 N N . ARG B 1 36 ? -15.695 -10.016 -7.863 1 97.38 36 ARG B N 1
ATOM 1741 C CA . ARG B 1 36 ? -14.633 -9.148 -7.371 1 97.38 36 ARG B CA 1
ATOM 1742 C C . ARG B 1 36 ? -15.172 -8.102 -6.402 1 97.38 36 ARG B C 1
ATOM 1744 O O . ARG B 1 36 ? -16.094 -7.363 -6.738 1 97.38 36 ARG B O 1
ATOM 1751 N N . GLU B 1 37 ? -14.672 -8.125 -5.18 1 98.38 37 GLU B N 1
ATOM 1752 C CA . GLU B 1 37 ? -14.992 -7.117 -4.176 1 98.38 37 GLU B CA 1
ATOM 1753 C C . GLU B 1 37 ? -14.055 -5.914 -4.285 1 98.38 37 GLU B C 1
ATOM 1755 O O . GLU B 1 37 ? -12.875 -6.004 -3.932 1 98.38 37 GLU B O 1
ATOM 1760 N N . ILE B 1 38 ? -14.578 -4.777 -4.742 1 98.56 38 ILE B N 1
ATOM 1761 C CA . ILE B 1 38 ? -13.742 -3.646 -5.133 1 98.56 38 ILE B CA 1
ATOM 1762 C C . ILE B 1 38 ? -13.992 -2.467 -4.195 1 98.56 38 ILE B C 1
ATOM 1764 O O . ILE B 1 38 ? -15.141 -2.068 -3.988 1 98.56 38 ILE B O 1
ATOM 1768 N N . ILE B 1 39 ? -12.961 -1.979 -3.658 1 98.81 39 ILE B N 1
ATOM 1769 C CA . ILE B 1 39 ? -13 -0.761 -2.855 1 98.81 39 ILE B CA 1
ATOM 1770 C C . ILE B 1 39 ? -12.633 0.441 -3.725 1 98.81 39 ILE B C 1
ATOM 1772 O O . ILE B 1 39 ? -11.523 0.518 -4.254 1 98.81 39 ILE B O 1
ATOM 1776 N N . GLU B 1 40 ? -13.531 1.339 -3.877 1 98.5 40 GLU B N 1
ATOM 1777 C CA . GLU B 1 40 ? -13.242 2.637 -4.48 1 98.5 40 GLU B CA 1
ATOM 1778 C C . GLU B 1 40 ? -12.852 3.664 -3.42 1 98.5 40 GLU B C 1
ATOM 1780 O O . GLU B 1 40 ? -13.586 3.865 -2.447 1 98.5 40 GLU B O 1
ATOM 1785 N N . HIS B 1 41 ? -11.82 4.219 -3.549 1 98.12 41 HIS B N 1
ATOM 1786 C CA . HIS B 1 41 ? -11.281 5.176 -2.594 1 98.12 41 HIS B CA 1
ATOM 1787 C C . HIS B 1 41 ? -10.688 6.391 -3.307 1 98.12 41 HIS B C 1
ATOM 1789 O O . HIS B 1 41 ? -10.172 6.273 -4.422 1 98.12 41 HIS B O 1
ATOM 1795 N N . ALA B 1 42 ? -10.758 7.562 -2.74 1 95.06 42 ALA B N 1
ATOM 1796 C CA . ALA B 1 42 ? -10.117 8.75 -3.293 1 95.06 42 ALA B CA 1
ATOM 1797 C C . ALA B 1 42 ? -8.602 8.555 -3.391 1 95.06 42 ALA B C 1
ATOM 1799 O O . ALA B 1 42 ? -8.016 7.805 -2.611 1 95.06 42 ALA B O 1
ATOM 1800 N N . ASN B 1 43 ? -8.039 9.211 -4.348 1 97.19 43 ASN B N 1
ATOM 1801 C CA . ASN B 1 43 ? -6.59 9.203 -4.477 1 97.19 43 ASN B CA 1
ATOM 1802 C C . ASN B 1 43 ? -5.926 10.055 -3.393 1 97.19 43 ASN B C 1
ATOM 1804 O O . ASN B 1 43 ? -6.566 10.922 -2.803 1 97.19 43 ASN B O 1
ATOM 1808 N N . ALA B 1 44 ? -4.672 9.742 -3.184 1 98.56 44 ALA B N 1
ATOM 1809 C CA . ALA B 1 44 ? -3.953 10.406 -2.102 1 98.56 44 ALA B CA 1
ATOM 1810 C C . ALA B 1 44 ? -2.562 10.844 -2.557 1 98.56 44 ALA B C 1
ATOM 1812 O O . ALA B 1 44 ? -2.139 10.531 -3.672 1 98.56 44 ALA B O 1
ATOM 1813 N N . VAL B 1 45 ? -1.929 11.656 -1.732 1 98.88 45 VAL B N 1
ATOM 1814 C CA . VAL B 1 45 ? -0.536 12.047 -1.929 1 98.88 45 VAL B CA 1
ATOM 1815 C C . VAL B 1 45 ? 0.284 11.672 -0.697 1 98.88 45 VAL B C 1
ATOM 1817 O O . VAL B 1 45 ? -0.262 11.516 0.398 1 98.88 45 VAL B O 1
ATOM 1820 N N . CYS B 1 46 ? 1.489 11.414 -0.86 1 98.94 46 CYS B N 1
ATOM 1821 C CA . CYS B 1 46 ? 2.49 11.203 0.18 1 98.94 46 CYS B CA 1
ATOM 1822 C C . CYS B 1 46 ? 3.717 12.078 -0.06 1 98.94 46 CYS B C 1
ATOM 1824 O O . CYS B 1 46 ? 4.215 12.156 -1.185 1 98.94 46 CYS B O 1
ATOM 1826 N N . ILE B 1 47 ? 4.227 12.742 0.945 1 98.94 47 ILE B N 1
ATOM 1827 C CA . ILE B 1 47 ? 5.25 13.758 0.737 1 98.94 47 ILE B CA 1
ATOM 1828 C C . ILE B 1 47 ? 6.5 13.406 1.543 1 98.94 47 ILE B C 1
ATOM 1830 O O . ILE B 1 47 ? 6.43 13.227 2.762 1 98.94 47 ILE B O 1
ATOM 1834 N N . ILE B 1 48 ? 7.59 13.219 0.884 1 98.88 48 ILE B N 1
ATOM 1835 C CA . ILE B 1 48 ? 8.898 13.18 1.521 1 98.88 48 ILE B CA 1
ATOM 1836 C C . ILE B 1 48 ? 9.414 14.594 1.744 1 98.88 48 ILE B C 1
ATOM 1838 O O . ILE B 1 48 ? 10.039 15.188 0.856 1 98.88 48 ILE B O 1
ATOM 1842 N N . ALA B 1 49 ? 9.172 15.133 2.883 1 98.88 49 ALA B N 1
ATOM 1843 C CA . ALA B 1 49 ? 9.555 16.5 3.215 1 98.88 49 ALA B CA 1
ATOM 1844 C C . ALA B 1 49 ? 10.914 16.531 3.92 1 98.88 49 ALA B C 1
ATOM 1846 O O . ALA B 1 49 ? 11.031 16.109 5.07 1 98.88 49 ALA B O 1
ATOM 1847 N N . LEU B 1 50 ? 11.875 17.062 3.271 1 98.25 50 LEU B N 1
ATOM 1848 C CA . LEU B 1 50 ? 13.258 17.031 3.727 1 98.25 50 LEU B CA 1
ATOM 1849 C C . LEU B 1 50 ? 13.672 18.375 4.32 1 98.25 50 LEU B C 1
ATOM 1851 O O . LEU B 1 50 ? 13.477 19.422 3.693 1 98.25 50 LEU B O 1
ATOM 1855 N N . LYS B 1 51 ? 14.148 18.359 5.504 1 96.75 51 LYS B N 1
ATOM 1856 C CA . LYS B 1 51 ? 14.703 19.531 6.176 1 96.75 51 LYS B CA 1
ATOM 1857 C C . LYS B 1 51 ? 15.977 19.172 6.938 1 96.75 51 LYS B C 1
ATOM 1859 O O . LYS B 1 51 ? 15.93 18.406 7.895 1 96.75 51 LYS B O 1
ATOM 1864 N N . ASP B 1 52 ? 17.203 19.75 6.59 1 94.56 52 ASP B N 1
ATOM 1865 C CA . ASP B 1 52 ? 18.469 19.562 7.277 1 94.56 52 ASP B CA 1
ATOM 1866 C C . ASP B 1 52 ? 18.812 18.094 7.434 1 94.56 52 ASP B C 1
ATOM 1868 O O . ASP B 1 52 ? 19.094 17.625 8.539 1 94.56 52 ASP B O 1
ATOM 1872 N N . ASN B 1 53 ? 18.641 17.281 6.465 1 92 53 ASN B N 1
ATOM 1873 C CA . ASN B 1 53 ? 18.969 15.859 6.395 1 92 53 ASN B CA 1
ATOM 1874 C C . ASN B 1 53 ? 18.031 15.016 7.254 1 92 53 ASN B C 1
ATOM 1876 O O . ASN B 1 53 ? 18.391 13.898 7.652 1 92 53 ASN B O 1
ATOM 1880 N N . LYS B 1 54 ? 16.906 15.594 7.625 1 97.56 54 LYS B N 1
ATOM 1881 C CA . LYS B 1 54 ? 15.836 14.898 8.344 1 97.56 54 LYS B CA 1
ATOM 1882 C C . LYS B 1 54 ? 14.547 14.891 7.535 1 97.56 54 LYS B C 1
ATOM 1884 O O . LYS B 1 54 ? 14.344 15.742 6.668 1 97.56 54 LYS B O 1
ATOM 1889 N N . LEU B 1 55 ? 13.75 13.945 7.762 1 98.69 55 LEU B N 1
ATOM 1890 C CA . LEU B 1 55 ? 12.43 13.883 7.137 1 98.69 55 LEU B CA 1
ATOM 1891 C C . LEU B 1 55 ? 11.336 14.148 8.164 1 98.69 55 LEU B C 1
ATOM 1893 O O . LEU B 1 55 ? 11.414 13.672 9.297 1 98.69 55 LEU B O 1
ATOM 1897 N N . PHE B 1 56 ? 10.336 14.875 7.77 1 98.88 56 PHE B N 1
ATOM 1898 C CA . PHE B 1 56 ? 9.164 15.078 8.609 1 98.88 56 PHE B CA 1
ATOM 1899 C C . PHE B 1 56 ? 8.297 13.82 8.648 1 98.88 56 PHE B C 1
ATOM 1901 O O . PHE B 1 56 ? 8.047 13.203 7.609 1 98.88 56 PHE B O 1
ATOM 1908 N N . PHE B 1 57 ? 7.898 13.445 9.805 1 98.81 57 PHE B N 1
ATOM 1909 C CA . PHE B 1 57 ? 6.91 12.406 10.039 1 98.81 57 PHE B CA 1
ATOM 1910 C C . PHE B 1 57 ? 5.746 12.93 10.867 1 98.81 57 PHE B C 1
ATOM 1912 O O . PHE B 1 57 ? 5.895 13.914 11.594 1 98.81 57 PHE B O 1
ATOM 1919 N N . VAL B 1 58 ? 4.672 12.344 10.703 1 98.25 58 VAL B N 1
ATOM 1920 C CA . VAL B 1 58 ? 3.521 12.57 11.57 1 98.25 58 VAL B CA 1
ATOM 1921 C C . VAL B 1 58 ? 3.119 11.266 12.25 1 98.25 58 VAL B C 1
ATOM 1923 O O . VAL B 1 58 ? 3.26 10.188 11.672 1 98.25 58 VAL B O 1
ATOM 1926 N N . SER B 1 59 ? 2.707 11.312 13.445 1 97 59 SER B N 1
ATOM 1927 C CA . SER B 1 59 ? 2.162 10.18 14.172 1 97 59 SER B CA 1
ATOM 1928 C C . SER B 1 59 ? 0.654 10.312 14.359 1 97 59 SER B C 1
ATOM 1930 O O . SER B 1 59 ? 0.177 11.312 14.898 1 97 59 SER B O 1
ATOM 1932 N N . GLN B 1 60 ? -0.065 9.461 13.914 1 94.25 60 GLN B N 1
ATOM 1933 C CA . GLN B 1 60 ? -1.522 9.5 13.977 1 94.25 60 GLN B CA 1
ATOM 1934 C C . GLN B 1 60 ? -2.1 8.109 14.234 1 94.25 60 GLN B C 1
ATOM 1936 O O . GLN B 1 60 ? -1.497 7.105 13.867 1 94.25 60 GLN B O 1
ATOM 1941 N N . TYR B 1 61 ? -3.242 8.086 14.898 1 95.75 61 TYR B N 1
ATOM 1942 C CA . TYR B 1 61 ? -3.924 6.832 15.195 1 95.75 61 TYR B CA 1
ATOM 1943 C C . TYR B 1 61 ? -4.66 6.309 13.969 1 95.75 61 TYR B C 1
ATOM 1945 O O . TYR B 1 61 ? -5.402 7.047 13.32 1 95.75 61 TYR B O 1
ATOM 1953 N N . ARG B 1 62 ? -4.469 5.059 13.641 1 96.88 62 ARG B N 1
ATOM 1954 C CA . ARG B 1 62 ? -5.152 4.387 12.539 1 96.88 62 ARG B CA 1
ATOM 1955 C C . ARG B 1 62 ? -6.09 3.301 13.062 1 96.88 62 ARG B C 1
ATOM 1957 O O . ARG B 1 62 ? -5.637 2.227 13.461 1 96.88 62 ARG B O 1
ATOM 1964 N N . LYS B 1 63 ? -7.266 3.553 12.961 1 96.81 63 LYS B N 1
ATOM 1965 C CA . LYS B 1 63 ? -8.281 2.711 13.578 1 96.81 63 LYS B CA 1
ATOM 1966 C C . LYS B 1 63 ? -8.305 1.32 12.953 1 96.81 63 LYS B C 1
ATOM 1968 O O . LYS B 1 63 ? -8.562 0.328 13.641 1 96.81 63 LYS B O 1
ATOM 1973 N N . ALA B 1 64 ? -8.016 1.243 11.711 1 97.81 64 ALA B N 1
ATOM 1974 C CA . ALA B 1 64 ? -8.086 -0.033 11 1 97.81 64 ALA B CA 1
ATOM 1975 C C . ALA B 1 64 ? -7.176 -1.072 11.656 1 97.81 64 ALA B C 1
ATOM 1977 O O . ALA B 1 64 ? -7.445 -2.273 11.578 1 97.81 64 ALA B O 1
ATOM 1978 N N . ILE B 1 65 ? -6.105 -0.604 12.266 1 97.69 65 ILE B N 1
ATOM 1979 C CA . ILE B 1 65 ? -5.203 -1.568 12.883 1 97.69 65 ILE B CA 1
ATOM 1980 C C . ILE B 1 65 ? -5.035 -1.239 14.367 1 97.69 65 ILE B C 1
ATOM 1982 O O . ILE B 1 65 ? -4.168 -1.804 15.039 1 97.69 65 ILE B O 1
ATOM 1986 N N . ASP B 1 66 ? -5.727 -0.269 14.898 1 96.75 66 ASP B N 1
ATOM 1987 C CA . ASP B 1 66 ? -5.812 0.14 16.297 1 96.75 66 ASP B CA 1
ATOM 1988 C C . ASP B 1 66 ? -4.43 0.435 16.875 1 96.75 66 ASP B C 1
ATOM 1990 O O . ASP B 1 66 ? -4.066 -0.082 17.938 1 96.75 66 ASP B O 1
ATOM 1994 N N . GLN B 1 67 ? -3.682 1.238 16.188 1 96.25 67 GLN B N 1
ATOM 1995 C CA . GLN B 1 67 ? -2.332 1.619 16.594 1 96.25 67 GLN B CA 1
ATOM 1996 C C . GLN B 1 67 ? -1.988 3.023 16.109 1 96.25 67 GLN B C 1
ATOM 1998 O O . GLN B 1 67 ? -2.492 3.471 15.078 1 96.25 67 GLN B O 1
ATOM 2003 N N . GLN B 1 68 ? -1.183 3.705 16.906 1 96.44 68 GLN B N 1
ATOM 2004 C CA . GLN B 1 68 ? -0.558 4.93 16.422 1 96.44 68 GLN B CA 1
ATOM 2005 C C . GLN B 1 68 ? 0.606 4.625 15.484 1 96.44 68 GLN B C 1
ATOM 2007 O O . GLN B 1 68 ? 1.48 3.82 15.812 1 96.44 68 GLN B O 1
ATOM 2012 N N . LEU B 1 69 ? 0.579 5.199 14.336 1 97.69 69 LEU B N 1
ATOM 2013 C CA . LEU B 1 69 ? 1.616 4.918 13.352 1 97.69 69 LEU B CA 1
ATOM 2014 C C . LEU B 1 69 ? 2.434 6.172 13.055 1 97.69 69 LEU B C 1
ATOM 2016 O O . LEU B 1 69 ? 1.893 7.281 13.031 1 97.69 69 LEU B O 1
ATOM 2020 N N . MET B 1 70 ? 3.695 5.957 12.805 1 97.94 70 MET B N 1
ATOM 2021 C CA . MET B 1 70 ? 4.57 6.984 12.25 1 97.94 70 MET B CA 1
ATOM 2022 C C . MET B 1 70 ? 4.539 6.957 10.719 1 97.94 70 MET B C 1
ATOM 2024 O O . MET B 1 70 ? 4.844 5.934 10.109 1 97.94 70 MET B O 1
ATOM 2028 N N . GLU B 1 71 ? 4.16 8.055 10.148 1 98.75 71 GLU B N 1
ATOM 2029 C CA . GLU B 1 71 ? 3.934 8.109 8.703 1 98.75 71 GLU B CA 1
ATOM 2030 C C . GLU B 1 71 ? 4.547 9.367 8.094 1 98.75 71 GLU B C 1
ATOM 2032 O O . GLU B 1 71 ? 4.711 10.383 8.781 1 98.75 71 GLU B O 1
ATOM 2037 N N . LEU B 1 72 ? 4.895 9.258 6.828 1 98.94 72 LEU B N 1
ATOM 2038 C CA . LEU B 1 72 ? 5.145 10.484 6.082 1 98.94 72 LEU B CA 1
ATOM 2039 C C . LEU B 1 72 ? 3.873 11.32 5.961 1 98.94 72 LEU B C 1
ATOM 2041 O O . LEU B 1 72 ? 2.768 10.773 5.949 1 98.94 72 LEU B O 1
ATOM 2045 N N . PRO B 1 73 ? 4.012 12.656 5.918 1 98.75 73 PRO B N 1
ATOM 2046 C CA . PRO B 1 73 ? 2.811 13.453 5.652 1 98.75 73 PRO B CA 1
ATOM 2047 C C . PRO B 1 73 ? 2.059 12.992 4.406 1 98.75 73 PRO B C 1
ATOM 2049 O O . PRO B 1 73 ? 2.682 12.641 3.4 1 98.75 73 PRO B O 1
ATOM 2052 N N . ALA B 1 74 ? 0.833 12.969 4.492 1 98.62 74 ALA B N 1
ATOM 2053 C CA . ALA B 1 74 ? -0.009 12.445 3.418 1 98.62 74 ALA B CA 1
ATOM 2054 C C . ALA B 1 74 ? -1.45 12.93 3.566 1 98.62 74 ALA B C 1
ATOM 2056 O O . ALA B 1 74 ? -1.826 13.469 4.609 1 98.62 74 ALA B O 1
ATOM 2057 N N . GLY B 1 75 ? -2.238 12.703 2.52 1 97.5 75 GLY B N 1
ATOM 2058 C CA . GLY B 1 75 ? -3.654 13.023 2.592 1 97.5 75 GLY B CA 1
ATOM 2059 C C . GLY B 1 75 ? -4.391 12.766 1.292 1 97.5 75 GLY B C 1
ATOM 2060 O O . GLY B 1 75 ? -3.768 12.562 0.249 1 97.5 75 GLY B O 1
ATOM 2061 N N . LEU B 1 76 ? -5.695 12.82 1.406 1 97.25 76 LEU B N 1
ATOM 2062 C CA . LEU B 1 76 ? -6.547 12.578 0.246 1 97.25 76 LEU B CA 1
ATOM 2063 C C . LEU B 1 76 ? -6.562 13.789 -0.679 1 97.25 76 LEU B C 1
ATOM 2065 O O . LEU B 1 76 ? -6.445 14.93 -0.219 1 97.25 76 LEU B O 1
ATOM 2069 N N . ILE B 1 77 ? -6.66 13.492 -1.941 1 97.88 77 ILE B N 1
ATOM 2070 C CA . ILE B 1 77 ? -6.852 14.555 -2.924 1 97.88 77 ILE B CA 1
ATOM 2071 C C . ILE B 1 77 ? -8.32 14.977 -2.951 1 97.88 77 ILE B C 1
ATOM 2073 O O . ILE B 1 77 ? -9.203 14.148 -3.178 1 97.88 77 ILE B O 1
ATOM 2077 N N . GLU B 1 78 ? -8.562 16.203 -2.656 1 95.44 78 GLU B N 1
ATOM 2078 C CA . GLU B 1 78 ? -9.93 16.719 -2.658 1 95.44 78 GLU B CA 1
ATOM 2079 C C . GLU B 1 78 ? -10.43 16.969 -4.082 1 95.44 78 GLU B C 1
ATOM 2081 O O . GLU B 1 78 ? -9.641 16.938 -5.031 1 95.44 78 GLU B O 1
ATOM 2086 N N . HIS B 1 79 ? -11.695 17.328 -4.074 1 91.12 79 HIS B N 1
ATOM 2087 C CA . HIS B 1 79 ? -12.32 17.562 -5.371 1 91.12 79 HIS B CA 1
ATOM 2088 C C . HIS B 1 79 ? -11.727 18.797 -6.055 1 91.12 79 HIS B C 1
ATOM 2090 O O . HIS B 1 79 ? -11.469 19.812 -5.406 1 91.12 79 HIS B O 1
ATOM 2096 N N . ASN B 1 80 ? -11.203 18.891 -7.285 1 92.38 80 ASN B N 1
ATOM 2097 C CA . ASN B 1 80 ? -10.695 20 -8.094 1 92.38 80 ASN B CA 1
ATOM 2098 C C . ASN B 1 80 ? -9.242 20.312 -7.762 1 92.38 80 ASN B C 1
ATOM 2100 O O . ASN B 1 80 ? -8.805 21.453 -7.91 1 92.38 80 ASN B O 1
ATOM 2104 N N . GLU B 1 81 ? -8.719 19.469 -7.094 1 95.31 81 GLU B N 1
ATOM 2105 C CA . GLU B 1 81 ? -7.316 19.609 -6.715 1 95.31 81 GLU B CA 1
ATOM 2106 C C . GLU B 1 81 ? -6.43 18.656 -7.523 1 95.31 81 GLU B C 1
ATOM 2108 O O . GLU B 1 81 ? -6.812 17.516 -7.789 1 95.31 81 GLU B O 1
ATOM 2113 N N . THR B 1 82 ? -5.359 19.234 -8.023 1 98.06 82 THR B N 1
ATOM 2114 C CA . THR B 1 82 ? -4.332 18.359 -8.57 1 98.06 82 THR B CA 1
ATOM 2115 C C . THR B 1 82 ? -3.553 17.672 -7.457 1 98.06 82 THR B C 1
ATOM 2117 O O . THR B 1 82 ? -3.588 18.109 -6.305 1 98.06 82 THR B O 1
ATOM 2120 N N . PRO B 1 83 ? -2.854 16.594 -7.754 1 98.62 83 PRO B N 1
ATOM 2121 C CA . PRO B 1 83 ? -1.995 15.977 -6.738 1 98.62 83 PRO B CA 1
ATOM 2122 C C . PRO B 1 83 ? -0.998 16.969 -6.133 1 98.62 83 PRO B C 1
ATOM 2124 O O . PRO B 1 83 ? -0.758 16.938 -4.922 1 98.62 83 PRO B O 1
ATOM 2127 N N . LYS B 1 84 ? -0.463 17.812 -6.957 1 98.69 84 LYS B N 1
ATOM 2128 C CA . LYS B 1 84 ? 0.492 18.812 -6.477 1 98.69 84 LYS B CA 1
ATOM 2129 C C . LYS B 1 84 ? -0.158 19.766 -5.473 1 98.69 84 LYS B C 1
ATOM 2131 O O . LYS B 1 84 ? 0.428 20.062 -4.434 1 98.69 84 LYS B O 1
ATOM 2136 N N . ASP B 1 85 ? -1.351 20.234 -5.785 1 98.5 85 ASP B N 1
ATOM 2137 C CA . ASP B 1 85 ? -2.098 21.094 -4.871 1 98.5 85 ASP B CA 1
ATOM 2138 C C . ASP B 1 85 ? -2.342 20.391 -3.537 1 98.5 85 ASP B C 1
ATOM 2140 O O . ASP B 1 85 ? -2.193 21 -2.475 1 98.5 85 ASP B O 1
ATOM 2144 N N . ALA B 1 86 ? -2.756 19.156 -3.607 1 98.56 86 ALA B N 1
ATOM 2145 C CA . ALA B 1 86 ? -3.035 18.375 -2.406 1 98.56 86 ALA B CA 1
ATOM 2146 C C . ALA B 1 86 ? -1.78 18.219 -1.553 1 98.56 86 ALA B C 1
ATOM 2148 O O . ALA B 1 86 ? -1.84 18.312 -0.325 1 98.56 86 ALA B O 1
ATOM 2149 N N . ALA B 1 87 ? -0.642 17.969 -2.238 1 98.81 87 ALA B N 1
ATOM 2150 C CA . ALA B 1 87 ? 0.616 17.797 -1.516 1 98.81 87 ALA B CA 1
ATOM 2151 C C . ALA B 1 87 ? 0.958 19.047 -0.714 1 98.81 87 ALA B C 1
ATOM 2153 O O . ALA B 1 87 ? 1.297 18.969 0.469 1 98.81 87 ALA B O 1
ATOM 2154 N N . ILE B 1 88 ? 0.786 20.172 -1.336 1 98.69 88 ILE B N 1
ATOM 2155 C CA . ILE B 1 88 ? 1.087 21.438 -0.691 1 98.69 88 ILE B CA 1
ATOM 2156 C C . ILE B 1 88 ? 0.111 21.688 0.457 1 98.69 88 ILE B C 1
ATOM 2158 O O . ILE B 1 88 ? 0.521 22.031 1.566 1 98.69 88 ILE B O 1
ATOM 2162 N N . ARG B 1 89 ? -1.148 21.484 0.182 1 98.31 89 ARG B N 1
ATOM 2163 C CA . ARG B 1 89 ? -2.17 21.703 1.203 1 98.31 89 ARG B CA 1
ATOM 2164 C C . ARG B 1 89 ? -1.916 20.812 2.42 1 98.31 89 ARG B C 1
ATOM 2166 O O . ARG B 1 89 ? -1.905 21.297 3.553 1 98.31 89 ARG B O 1
ATOM 2173 N N . GLU B 1 90 ? -1.677 19.5 2.213 1 98.12 90 GLU B N 1
ATOM 2174 C CA . GLU B 1 90 ? -1.481 18.547 3.305 1 98.12 90 GLU B CA 1
ATOM 2175 C C . GLU B 1 90 ? -0.212 18.875 4.09 1 98.12 90 GLU B C 1
ATOM 2177 O O . GLU B 1 90 ? -0.171 18.688 5.309 1 98.12 90 GLU B O 1
ATOM 2182 N N . MET B 1 91 ? 0.835 19.25 3.408 1 98.44 91 MET B N 1
ATOM 2183 C CA . MET B 1 91 ? 2.068 19.641 4.09 1 98.44 91 MET B CA 1
ATOM 2184 C C . MET B 1 91 ? 1.827 20.812 5.035 1 98.44 91 MET B C 1
ATOM 2186 O O . MET B 1 91 ? 2.27 20.797 6.184 1 98.44 91 MET B O 1
ATOM 2190 N N . ARG B 1 92 ? 1.13 21.781 4.574 1 98.56 92 ARG B N 1
ATOM 2191 C CA . ARG B 1 92 ? 0.833 22.969 5.371 1 98.56 92 ARG B CA 1
ATOM 2192 C C . ARG B 1 92 ? -0.068 22.625 6.551 1 98.56 92 ARG B C 1
ATOM 2194 O O . ARG B 1 92 ? 0.11 23.156 7.648 1 98.56 92 ARG B O 1
ATOM 2201 N N . GLU B 1 93 ? -1.027 21.734 6.332 1 98.19 93 GLU B N 1
ATOM 2202 C CA . GLU B 1 93 ? -1.963 21.344 7.387 1 98.19 93 GLU B CA 1
ATOM 2203 C C . GLU B 1 93 ? -1.286 20.469 8.43 1 98.19 93 GLU B C 1
ATOM 2205 O O . GLU B 1 93 ? -1.477 20.656 9.633 1 98.19 93 GLU B O 1
ATOM 2210 N N . GLU B 1 94 ? -0.483 19.5 7.973 1 98 94 GLU B N 1
ATOM 2211 C CA . GLU B 1 94 ? -0.009 18.469 8.875 1 98 94 GLU B CA 1
ATOM 2212 C C . GLU B 1 94 ? 1.305 18.859 9.547 1 98 94 GLU B C 1
ATOM 2214 O O . GLU B 1 94 ? 1.487 18.656 10.742 1 98 94 GLU B O 1
ATOM 2219 N N . ILE B 1 95 ? 2.23 19.453 8.758 1 98.12 95 ILE B N 1
ATOM 2220 C CA . ILE B 1 95 ? 3.529 19.703 9.375 1 98.12 95 ILE B CA 1
ATOM 2221 C C . ILE B 1 95 ? 3.793 21.203 9.438 1 98.12 95 ILE B C 1
ATOM 2223 O O . ILE B 1 95 ? 4.789 21.641 10.016 1 98.12 95 ILE B O 1
ATOM 2227 N N . GLY B 1 96 ? 2.916 22.078 8.867 1 98.19 96 GLY B N 1
ATOM 2228 C CA . GLY B 1 96 ? 2.994 23.531 8.977 1 98.19 96 GLY B CA 1
ATOM 2229 C C . GLY B 1 96 ? 4.047 24.141 8.07 1 98.19 96 GLY B C 1
ATOM 2230 O O . GLY B 1 96 ? 4.559 25.234 8.352 1 98.19 96 GLY B O 1
ATOM 2231 N N . TYR B 1 97 ? 4.43 23.438 7.027 1 98.5 97 TYR B N 1
ATOM 2232 C CA . TYR B 1 97 ? 5.473 23.922 6.133 1 98.5 97 TYR B CA 1
ATOM 2233 C C . TYR B 1 97 ? 4.988 23.953 4.691 1 98.5 97 TYR B C 1
ATOM 2235 O O . TYR B 1 97 ? 4.102 23.188 4.309 1 98.5 97 TYR B O 1
ATOM 2243 N N . ASN B 1 98 ? 5.508 24.797 3.934 1 98.56 98 ASN B N 1
ATOM 2244 C CA . ASN B 1 98 ? 5.504 24.812 2.475 1 98.56 98 ASN B CA 1
ATOM 2245 C C . ASN B 1 98 ? 6.906 24.625 1.906 1 98.56 98 ASN B C 1
ATOM 2247 O O . ASN B 1 98 ? 7.852 24.344 2.65 1 98.56 98 ASN B O 1
ATOM 2251 N N . CYS B 1 99 ? 7.035 24.609 0.567 1 98.69 99 CYS B N 1
ATOM 2252 C CA . CYS B 1 99 ? 8.336 24.344 -0.023 1 98.69 99 CYS B CA 1
ATOM 2253 C C . CYS B 1 99 ? 8.555 25.156 -1.287 1 98.69 99 CYS B C 1
ATOM 2255 O O . CYS B 1 99 ? 7.59 25.578 -1.929 1 98.69 99 CYS B O 1
ATOM 2257 N N . ASN B 1 100 ? 9.797 25.406 -1.576 1 98.5 100 ASN B N 1
ATOM 2258 C CA . ASN B 1 100 ? 10.156 26.078 -2.822 1 98.5 100 ASN B CA 1
ATOM 2259 C C . ASN B 1 100 ? 10.406 25.078 -3.945 1 98.5 100 ASN B C 1
ATOM 2261 O O . ASN B 1 100 ? 10.406 25.438 -5.121 1 98.5 100 ASN B O 1
ATOM 2265 N N . SER B 1 101 ? 10.648 23.828 -3.592 1 98.56 101 SER B N 1
ATOM 2266 C CA . SER B 1 101 ? 10.883 22.766 -4.555 1 98.56 101 SER B CA 1
ATOM 2267 C C . SER B 1 101 ? 10.031 21.547 -4.25 1 98.56 101 SER B C 1
ATOM 2269 O O . SER B 1 101 ? 10.18 20.922 -3.195 1 98.56 101 SER B O 1
ATOM 2271 N N . LEU B 1 102 ? 9.109 21.25 -5.102 1 98.81 102 LEU B N 1
ATOM 2272 C CA . LEU B 1 102 ? 8.25 20.062 -5.02 1 98.81 102 LEU B CA 1
ATOM 2273 C C . LEU B 1 102 ? 8.359 19.219 -6.281 1 98.81 102 LEU B C 1
ATOM 2275 O O . LEU B 1 102 ? 7.992 19.672 -7.371 1 98.81 102 LEU B O 1
ATOM 2279 N N . THR B 1 103 ? 8.844 18.016 -6.168 1 98.69 103 THR B N 1
ATOM 2280 C CA . THR B 1 103 ? 9.102 17.172 -7.32 1 98.69 103 THR B CA 1
ATOM 2281 C C . THR B 1 103 ? 8.242 15.906 -7.266 1 98.69 103 THR B C 1
ATOM 2283 O O . THR B 1 103 ? 8.227 15.211 -6.25 1 98.69 103 THR B O 1
ATOM 2286 N N . TYR B 1 104 ? 7.477 15.672 -8.281 1 98.81 104 TYR B N 1
ATOM 2287 C CA . TYR B 1 104 ? 6.773 14.406 -8.43 1 98.81 104 TYR B CA 1
ATOM 2288 C C . TYR B 1 104 ? 7.754 13.25 -8.625 1 98.81 104 TYR B C 1
ATOM 2290 O O . TYR B 1 104 ? 8.727 13.375 -9.375 1 98.81 104 TYR B O 1
ATOM 2298 N N . LEU B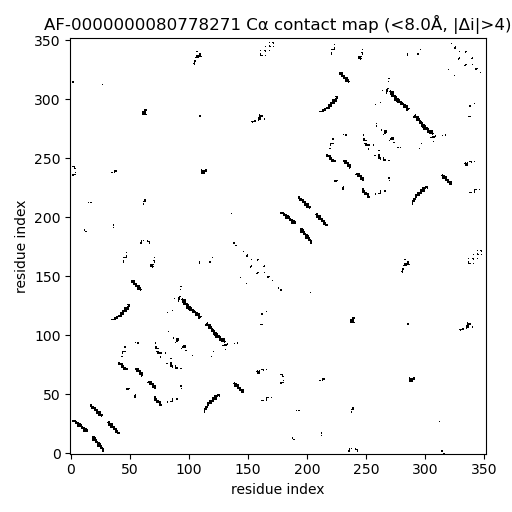 1 105 ? 7.543 12.117 -7.988 1 98.56 105 LEU B N 1
ATOM 2299 C CA . LEU B 1 105 ? 8.477 11 -8.055 1 98.56 105 LEU B CA 1
ATOM 2300 C C . LEU B 1 105 ? 7.871 9.82 -8.805 1 98.56 105 LEU B C 1
ATOM 2302 O O . LEU B 1 105 ? 8.383 9.406 -9.844 1 98.56 105 LEU B O 1
ATOM 2306 N N . PHE B 1 106 ? 6.742 9.258 -8.336 1 98.69 106 PHE B N 1
ATOM 2307 C CA . PHE B 1 106 ? 6.059 8.117 -8.93 1 98.69 106 PHE B CA 1
ATOM 2308 C C . PHE B 1 106 ? 4.668 7.949 -8.328 1 98.69 106 PHE B C 1
ATOM 2310 O O . PHE B 1 106 ? 4.32 8.625 -7.355 1 98.69 106 PHE B O 1
ATOM 2317 N N . ASP B 1 107 ? 3.826 7.145 -8.93 1 98.88 107 ASP B N 1
ATOM 2318 C CA . ASP B 1 107 ? 2.527 6.73 -8.414 1 98.88 107 ASP B CA 1
ATOM 2319 C C . ASP B 1 107 ? 2.547 5.262 -8 1 98.88 107 ASP B C 1
ATOM 2321 O O . ASP B 1 107 ? 3.303 4.461 -8.555 1 98.88 107 ASP B O 1
ATOM 2325 N N . ALA B 1 108 ? 1.775 4.941 -7.039 1 98.88 108 ALA B N 1
ATOM 2326 C CA . ALA B 1 108 ? 1.601 3.549 -6.629 1 98.88 108 ALA B CA 1
ATOM 2327 C C . ALA B 1 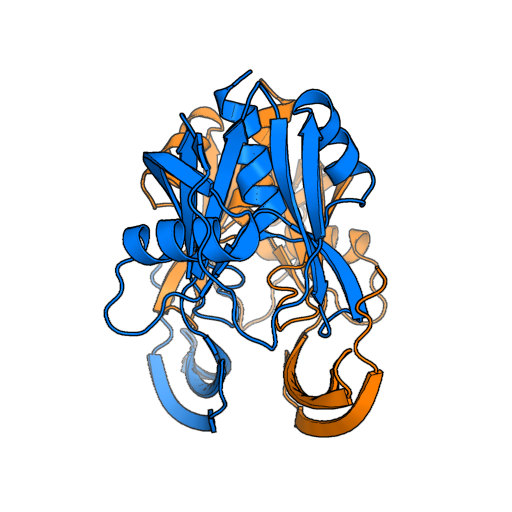108 ? 0.157 3.277 -6.211 1 98.88 108 ALA B C 1
ATOM 2329 O O . ALA B 1 108 ? -0.466 4.098 -5.535 1 98.88 108 ALA B O 1
ATOM 2330 N N . TYR B 1 109 ? -0.362 2.199 -6.66 1 98.88 109 TYR B N 1
ATOM 2331 C CA . TYR B 1 109 ? -1.632 1.734 -6.113 1 98.88 109 TYR B CA 1
ATOM 2332 C C . TYR B 1 109 ? -1.415 0.95 -4.824 1 98.88 109 TYR B C 1
ATOM 2334 O O . TYR B 1 109 ? -0.597 0.028 -4.781 1 98.88 109 TYR B O 1
ATOM 2342 N N . SER B 1 110 ? -2.135 1.274 -3.801 1 98.38 110 SER B N 1
ATOM 2343 C CA . SER B 1 110 ? -1.891 0.739 -2.465 1 98.38 110 SER B CA 1
ATOM 2344 C C . SER B 1 110 ? -2.182 -0.757 -2.406 1 98.38 110 SER B C 1
ATOM 2346 O O . SER B 1 110 ? -1.398 -1.525 -1.845 1 98.38 110 SER B O 1
ATOM 2348 N N . SER B 1 111 ? -3.295 -1.153 -2.949 1 98.12 111 SER B N 1
ATOM 2349 C CA . SER B 1 111 ? -3.721 -2.549 -2.979 1 98.12 111 SER B CA 1
ATOM 2350 C C . SER B 1 111 ? -4.602 -2.832 -4.191 1 98.12 111 SER B C 1
ATOM 2352 O O . SER B 1 111 ? -5.789 -3.125 -4.047 1 98.12 111 SER B O 1
ATOM 2354 N N . PRO B 1 112 ? -4.012 -2.855 -5.34 1 98.31 112 PRO B N 1
ATOM 2355 C CA . PRO B 1 112 ? -4.82 -2.975 -6.555 1 98.31 112 PRO B CA 1
ATOM 2356 C C . PRO B 1 112 ? -5.551 -4.312 -6.652 1 98.31 112 PRO B C 1
ATOM 2358 O O . PRO B 1 112 ? -6.414 -4.488 -7.516 1 98.31 112 PRO B O 1
ATOM 2361 N N . GLY B 1 113 ? -5.23 -5.258 -5.773 1 96.94 113 GLY B N 1
ATOM 2362 C CA . GLY B 1 113 ? -5.996 -6.492 -5.703 1 96.94 113 GLY B CA 1
ATOM 2363 C C . GLY B 1 113 ? -7.457 -6.27 -5.359 1 96.94 113 GLY B C 1
ATOM 2364 O O . GLY B 1 113 ? -8.305 -7.113 -5.656 1 96.94 113 GLY B O 1
ATOM 2365 N N . PHE B 1 114 ? -7.723 -5.09 -4.672 1 98.25 114 PHE B N 1
ATOM 2366 C CA . PHE B 1 114 ? -9.117 -4.883 -4.32 1 98.25 114 PHE B CA 1
ATOM 2367 C C . PHE B 1 114 ? -9.445 -3.395 -4.254 1 98.25 114 PHE B C 1
ATOM 2369 O O . PHE B 1 114 ? -10.609 -3.014 -4.117 1 98.25 114 PHE B O 1
ATOM 2376 N N . SER B 1 115 ? -8.508 -2.51 -4.352 1 98.62 115 SER B N 1
ATOM 2377 C CA . SER B 1 115 ? -8.734 -1.077 -4.191 1 98.62 115 SER B CA 1
ATOM 2378 C C . SER B 1 115 ? -8.172 -0.295 -5.375 1 98.62 115 SER B C 1
ATOM 2380 O O . SER B 1 115 ? -7.137 -0.658 -5.93 1 98.62 115 SER B O 1
ATOM 2382 N N . ASP B 1 116 ? -8.828 0.803 -5.699 1 98.5 116 ASP B N 1
ATOM 2383 C CA . ASP B 1 116 ? -8.344 1.651 -6.785 1 98.5 116 ASP B CA 1
ATOM 2384 C C . ASP B 1 116 ? -7.625 2.881 -6.242 1 98.5 116 ASP B C 1
ATOM 2386 O O . ASP B 1 116 ? -7.359 3.83 -6.98 1 98.5 116 ASP B O 1
ATOM 2390 N N . GLU B 1 117 ? -7.316 2.902 -4.949 1 98.38 117 GLU B N 1
ATOM 2391 C CA . GLU B 1 117 ? -6.59 4.02 -4.352 1 98.38 117 GLU B CA 1
ATOM 2392 C C . GLU B 1 117 ? -5.203 4.168 -4.965 1 98.38 117 GLU B C 1
ATOM 2394 O O . GLU B 1 117 ? -4.391 3.24 -4.906 1 98.38 117 GLU B O 1
ATOM 2399 N N . LYS B 1 118 ? -4.961 5.285 -5.543 1 98.56 118 LYS B N 1
ATOM 2400 C CA . LYS B 1 118 ? -3.646 5.652 -6.059 1 98.56 118 LYS B CA 1
ATOM 2401 C C . LYS B 1 118 ? -2.992 6.727 -5.195 1 98.56 118 LYS B C 1
ATOM 2403 O O . LYS B 1 118 ? -3.646 7.695 -4.801 1 98.56 118 LYS B O 1
ATOM 2408 N N . VAL B 1 119 ? -1.736 6.531 -4.844 1 98.88 119 VAL B N 1
ATOM 2409 C CA . VAL B 1 119 ? -0.964 7.5 -4.078 1 98.88 119 VAL B CA 1
ATOM 2410 C C . VAL B 1 119 ? 0.132 8.102 -4.957 1 98.88 119 VAL B C 1
ATOM 2412 O O . VAL B 1 119 ? 0.912 7.367 -5.57 1 98.88 119 VAL B O 1
ATOM 2415 N N . SER B 1 120 ? 0.17 9.367 -5.074 1 98.94 120 SER B N 1
ATOM 2416 C CA . SER B 1 120 ? 1.246 10.078 -5.754 1 98.94 120 SER B CA 1
ATOM 2417 C C . SER B 1 120 ? 2.305 10.562 -4.766 1 98.94 120 SER B C 1
ATOM 2419 O O . SER B 1 120 ? 1.981 11.203 -3.764 1 98.94 120 SER B O 1
ATOM 2421 N N . PHE B 1 121 ? 3.547 10.266 -5.047 1 98.94 121 PHE B N 1
ATOM 2422 C CA . PHE B 1 121 ? 4.641 10.578 -4.133 1 98.94 121 PHE B CA 1
ATOM 2423 C C . PHE B 1 121 ? 5.402 11.812 -4.598 1 98.94 121 PHE B C 1
ATOM 2425 O O . PHE B 1 121 ? 5.715 11.945 -5.781 1 98.94 121 PHE B O 1
ATOM 2432 N N . PHE B 1 122 ? 5.73 12.664 -3.666 1 98.94 122 PHE B N 1
ATOM 2433 C CA . PHE B 1 122 ? 6.445 13.898 -3.953 1 98.94 122 PHE B CA 1
ATOM 2434 C C . PHE B 1 122 ? 7.629 14.07 -3.014 1 98.94 122 PHE B C 1
ATOM 2436 O O . PHE B 1 122 ? 7.598 13.609 -1.872 1 98.94 122 PHE B O 1
ATOM 2443 N N . MET B 1 123 ? 8.625 14.727 -3.441 1 98.75 123 MET B N 1
ATOM 2444 C CA . MET B 1 123 ? 9.742 15.211 -2.633 1 98.75 123 MET B CA 1
ATOM 2445 C C . MET B 1 123 ? 9.656 16.719 -2.445 1 98.75 123 MET B C 1
ATOM 2447 O O . MET B 1 123 ? 9.531 17.469 -3.42 1 98.75 123 MET B O 1
ATOM 2451 N N . ALA B 1 124 ? 9.641 17.109 -1.254 1 98.88 124 ALA B N 1
ATOM 2452 C CA . ALA B 1 124 ? 9.617 18.547 -0.93 1 98.88 124 ALA B CA 1
ATOM 2453 C C . ALA B 1 124 ? 10.93 18.984 -0.302 1 98.88 124 ALA B C 1
ATOM 2455 O O . ALA B 1 124 ? 11.398 18.375 0.666 1 98.88 124 ALA B O 1
ATOM 2456 N N . GLN B 1 125 ? 11.5 20.031 -0.815 1 98.31 125 GLN B N 1
ATOM 2457 C CA . GLN B 1 125 ? 12.758 20.594 -0.33 1 98.31 125 GLN B CA 1
ATOM 2458 C C . GLN B 1 125 ? 12.664 22.109 -0.201 1 98.31 125 GLN B C 1
ATOM 2460 O O . GLN B 1 125 ? 11.734 22.719 -0.727 1 98.31 125 GLN B O 1
ATOM 2465 N N . ASP B 1 126 ? 13.68 22.719 0.49 1 98.44 126 ASP B N 1
ATOM 2466 C CA . ASP B 1 126 ? 13.711 24.156 0.734 1 98.44 126 ASP B CA 1
ATOM 2467 C C . ASP B 1 126 ? 12.422 24.625 1.424 1 98.44 126 ASP B C 1
ATOM 2469 O O . ASP B 1 126 ? 11.727 25.5 0.921 1 98.44 126 ASP B O 1
ATOM 2473 N N . LEU B 1 127 ? 12.188 23.969 2.521 1 98.69 127 LEU B N 1
ATOM 2474 C CA . LEU B 1 127 ? 10.961 24.156 3.283 1 98.69 127 LEU B CA 1
ATOM 2475 C C . LEU B 1 127 ? 10.992 25.484 4.035 1 98.69 127 LEU B C 1
ATOM 2477 O O . LEU B 1 127 ? 12.055 25.906 4.508 1 98.69 127 LEU B O 1
ATOM 2481 N N . PHE B 1 128 ? 9.844 26.125 4.176 1 98.5 128 PHE B N 1
ATOM 2482 C CA . PHE B 1 128 ? 9.664 27.297 5.02 1 98.5 128 PHE B CA 1
ATOM 2483 C C . PHE B 1 128 ? 8.32 27.25 5.738 1 98.5 128 PHE B C 1
ATOM 2485 O O . PHE B 1 128 ? 7.363 26.656 5.238 1 98.5 128 PHE B O 1
ATOM 2492 N N . LYS B 1 129 ? 8.273 27.812 6.859 1 98.19 129 LYS B N 1
ATOM 2493 C CA . LYS B 1 129 ? 7.066 27.75 7.68 1 98.19 129 LYS B CA 1
ATOM 2494 C C . LYS B 1 129 ? 5.906 28.469 6.992 1 98.19 129 LYS B C 1
ATOM 2496 O O . LYS B 1 129 ? 6.051 29.594 6.52 1 98.19 129 LYS B O 1
ATOM 2501 N N . ASP B 1 130 ? 4.824 27.859 6.809 1 98.31 130 ASP B N 1
ATOM 2502 C CA . ASP B 1 130 ? 3.557 28.328 6.258 1 98.31 130 ASP B CA 1
ATOM 2503 C C . ASP B 1 130 ? 2.4 27.438 6.691 1 98.31 130 ASP B C 1
ATOM 2505 O O . ASP B 1 130 ? 1.974 26.562 5.938 1 98.31 130 ASP B O 1
ATOM 2509 N N . GLU B 1 131 ? 1.863 27.734 7.762 1 97.19 131 GLU B N 1
ATOM 2510 C CA . GLU B 1 131 ? 0.904 26.828 8.406 1 97.19 131 GLU B CA 1
ATOM 2511 C C . GLU B 1 131 ? -0.504 27.047 7.859 1 97.19 131 GLU B C 1
ATOM 2513 O O . GLU B 1 131 ? -0.892 28.172 7.555 1 97.19 131 GLU B O 1
ATOM 2518 N N . LEU B 1 132 ? -1.235 26.047 7.691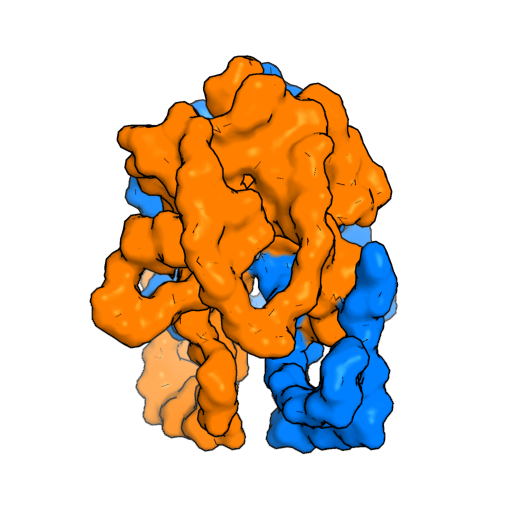 1 95.75 132 LEU B N 1
ATOM 2519 C CA . LEU B 1 132 ? -2.66 26.016 7.383 1 95.75 132 LEU B CA 1
ATOM 2520 C C . LEU B 1 132 ? -3.418 25.203 8.438 1 95.75 132 LEU B C 1
ATOM 2522 O O . LEU B 1 132 ? -3.002 24.094 8.797 1 95.75 132 LEU B O 1
ATOM 2526 N N . GLU B 1 133 ? -4.422 25.703 8.961 1 92.5 133 GLU B N 1
ATOM 2527 C CA . GLU B 1 133 ? -5.195 25 9.977 1 92.5 133 GLU B CA 1
ATOM 2528 C C . GLU B 1 133 ? -5.77 23.688 9.438 1 92.5 133 GLU B C 1
ATOM 2530 O O . GLU B 1 133 ? -6.312 23.656 8.328 1 92.5 133 GLU B O 1
ATOM 2535 N N . ALA B 1 134 ? -5.551 22.688 10.242 1 87.25 134 ALA B N 1
ATOM 2536 C CA . ALA B 1 134 ? -6.074 21.375 9.859 1 87.25 134 ALA B CA 1
ATOM 2537 C C . ALA B 1 134 ? -7.527 21.219 10.297 1 87.25 134 ALA B C 1
ATOM 2539 O O . ALA B 1 134 ? -8.023 22 11.109 1 87.25 134 ALA B O 1
ATOM 2540 N N . ASP B 1 135 ? -8.117 20.25 9.688 1 83.56 135 ASP B N 1
ATOM 2541 C CA . ASP B 1 135 ? -9.484 19.938 10.086 1 83.56 135 ASP B CA 1
ATOM 2542 C C . ASP B 1 135 ? -9.555 19.562 11.562 1 83.56 135 ASP B C 1
ATOM 2544 O O . ASP B 1 135 ? -8.594 19.031 12.125 1 83.56 135 ASP B O 1
ATOM 2548 N N . ASP B 1 136 ? -10.711 19.75 12.172 1 82.06 136 ASP B N 1
ATOM 2549 C CA . ASP B 1 136 ? -10.938 19.516 13.594 1 82.06 136 ASP B CA 1
ATOM 2550 C C . ASP B 1 136 ? -10.805 18.031 13.945 1 82.06 136 ASP B C 1
ATOM 2552 O O . ASP B 1 136 ? -10.641 17.688 15.109 1 82.06 136 ASP B O 1
ATOM 2556 N N . ASP B 1 137 ? -10.859 17.266 12.969 1 81.25 137 ASP B N 1
ATOM 2557 C CA . ASP B 1 137 ? -10.852 15.836 13.242 1 81.25 137 ASP B CA 1
ATOM 2558 C C . ASP B 1 137 ? -9.461 15.242 13.039 1 81.25 137 ASP B C 1
ATOM 2560 O O . ASP B 1 137 ? -9.281 14.023 13.086 1 81.25 137 ASP B O 1
ATOM 2564 N N . GLU B 1 138 ? -8.594 16.078 12.781 1 82.81 138 GLU B N 1
ATOM 2565 C CA . GLU B 1 138 ? -7.238 15.586 12.531 1 82.81 138 GLU B CA 1
ATOM 2566 C C . GLU B 1 138 ? -6.324 15.859 13.719 1 82.81 138 GLU B C 1
ATOM 2568 O O . GLU B 1 138 ? -6.109 17.016 14.094 1 82.81 138 GLU B O 1
ATOM 2573 N N . PHE B 1 139 ? -5.855 14.781 14.352 1 86.81 139 PHE B N 1
ATOM 2574 C CA . PHE B 1 139 ? -4.934 14.844 15.484 1 86.81 139 PHE B CA 1
ATOM 2575 C C . PHE B 1 139 ? -3.66 14.07 15.188 1 86.81 139 PHE B C 1
ATOM 2577 O O . PHE B 1 139 ? -3.711 12.867 14.898 1 86.81 139 PHE B O 1
ATOM 2584 N N . LEU B 1 140 ? -2.6 14.82 15.164 1 90.69 140 LEU B N 1
ATOM 2585 C CA . LEU B 1 140 ? -1.333 14.148 14.898 1 90.69 140 LEU B CA 1
ATOM 2586 C C . LEU B 1 140 ? -0.177 14.875 15.57 1 90.69 140 LEU B C 1
ATOM 2588 O O . LEU B 1 140 ? -0.305 16.047 15.938 1 90.69 140 LEU B O 1
ATOM 2592 N N . ASN B 1 141 ? 0.88 14.125 15.836 1 95.31 141 ASN B N 1
ATOM 2593 C CA . ASN B 1 141 ? 2.152 14.672 16.297 1 95.31 141 ASN B CA 1
ATOM 2594 C C . ASN B 1 141 ? 3.17 14.75 15.156 1 95.31 141 ASN B C 1
ATOM 2596 O O . ASN B 1 141 ? 3.154 13.914 14.25 1 95.31 141 ASN B O 1
ATOM 2600 N N . ILE B 1 142 ? 4.02 15.727 15.266 1 97.38 142 ILE B N 1
ATOM 2601 C CA . ILE B 1 142 ? 5.043 15.891 14.234 1 97.38 142 ILE B CA 1
ATOM 2602 C C . ILE B 1 142 ? 6.402 15.477 14.789 1 97.38 142 ILE B C 1
ATOM 2604 O O . ILE B 1 142 ? 6.73 15.781 15.938 1 97.38 142 ILE B O 1
ATOM 2608 N N . GLU B 1 143 ? 7.191 14.844 13.961 1 96.94 143 GLU B N 1
ATOM 2609 C CA . GLU B 1 143 ? 8.547 14.43 14.336 1 96.94 143 GLU B CA 1
ATOM 2610 C C . GLU B 1 143 ? 9.508 14.578 13.156 1 96.94 143 GLU B C 1
ATOM 2612 O O . GLU B 1 143 ? 9.109 14.414 12 1 96.94 143 GLU B O 1
ATOM 2617 N N . LEU B 1 144 ? 10.719 14.875 13.508 1 98.19 144 LEU B N 1
ATOM 2618 C CA . LEU B 1 144 ? 11.812 14.859 12.547 1 98.19 144 LEU B CA 1
ATOM 2619 C C . LEU B 1 144 ? 12.75 13.68 12.812 1 98.19 144 LEU B C 1
ATOM 2621 O O . LEU B 1 144 ? 13.227 13.508 13.938 1 98.19 144 LEU B O 1
ATOM 2625 N N . ILE B 1 145 ? 12.984 12.922 11.781 1 98.38 145 ILE B N 1
ATOM 2626 C CA . ILE B 1 145 ? 13.805 11.727 11.961 1 98.38 145 ILE B CA 1
ATOM 2627 C C . ILE B 1 145 ? 15.016 11.789 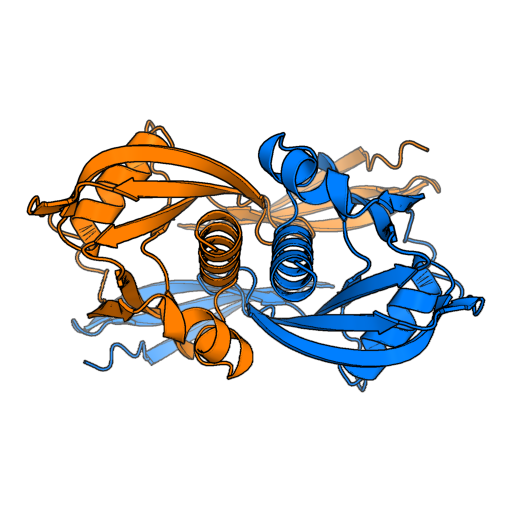11.039 1 98.38 145 ILE B C 1
ATOM 2629 O O . ILE B 1 145 ? 14.891 12.109 9.852 1 98.38 145 ILE B O 1
ATOM 2633 N N . GLU B 1 146 ? 16.172 11.484 11.562 1 98 146 GLU B N 1
ATOM 2634 C CA . GLU B 1 146 ? 17.406 11.438 10.781 1 98 146 GLU B CA 1
ATOM 2635 C C . GLU B 1 146 ? 17.359 10.328 9.742 1 98 146 GLU B C 1
ATOM 2637 O O . GLU B 1 146 ? 16.875 9.227 10.023 1 98 146 GLU B O 1
ATOM 2642 N N . GLN B 1 147 ? 17.906 10.633 8.57 1 95.69 147 GLN B N 1
ATOM 2643 C CA . GLN B 1 147 ? 17.812 9.703 7.449 1 95.69 147 GLN B CA 1
ATOM 2644 C C . GLN B 1 147 ? 18.516 8.383 7.77 1 95.69 147 GLN B C 1
ATOM 2646 O O . GLN B 1 147 ? 18.109 7.328 7.281 1 95.69 147 GLN B O 1
ATOM 2651 N N . ASP B 1 148 ? 19.547 8.383 8.648 1 95.56 148 ASP B N 1
ATOM 2652 C CA . ASP B 1 148 ? 20.359 7.191 8.898 1 95.56 148 ASP B CA 1
ATOM 2653 C C . ASP B 1 148 ? 19.609 6.195 9.781 1 95.56 148 ASP B C 1
ATOM 2655 O O . ASP B 1 148 ? 20.016 5.043 9.914 1 95.56 148 ASP B O 1
ATOM 2659 N N . LYS B 1 149 ? 18.484 6.578 10.32 1 97.75 149 LYS B N 1
ATOM 2660 C CA . LYS B 1 149 ? 17.719 5.723 11.219 1 97.75 149 LYS B CA 1
ATOM 2661 C C . LYS B 1 149 ? 16.594 5.004 10.477 1 97.75 149 LYS B C 1
ATOM 2663 O O . LYS B 1 149 ? 16.031 4.031 10.977 1 97.75 149 LYS B O 1
ATOM 2668 N N . LEU B 1 150 ? 16.266 5.461 9.328 1 97.88 150 LEU B N 1
ATOM 2669 C CA . LEU B 1 150 ? 15.023 5.117 8.656 1 97.88 150 LEU B CA 1
ATOM 2670 C C . LEU B 1 150 ? 15 3.639 8.281 1 97.88 150 LEU B C 1
ATOM 2672 O O . LEU B 1 150 ? 14 2.953 8.523 1 97.88 150 LEU B O 1
ATOM 2676 N N . MET B 1 151 ? 16.094 3.15 7.734 1 97.19 151 MET B N 1
ATOM 2677 C CA . MET B 1 151 ? 16.109 1.753 7.312 1 97.19 151 MET B CA 1
ATOM 2678 C C . MET B 1 151 ? 15.938 0.821 8.508 1 97.19 151 MET B C 1
ATOM 2680 O O . MET B 1 151 ? 15.164 -0.137 8.438 1 97.19 151 MET B O 1
ATOM 2684 N N . GLN B 1 152 ? 16.625 1.067 9.57 1 98 152 GLN B N 1
ATOM 2685 C CA . GLN B 1 152 ? 16.516 0.258 10.781 1 98 152 GLN B CA 1
ATOM 2686 C C . GLN B 1 152 ? 15.102 0.302 11.352 1 98 152 GLN B C 1
ATOM 2688 O O . GLN B 1 152 ? 14.602 -0.702 11.859 1 98 152 GLN B O 1
ATOM 2693 N N . MET B 1 153 ? 14.461 1.434 11.281 1 98.62 153 MET B N 1
ATOM 2694 C CA . MET B 1 153 ? 13.109 1.596 11.805 1 98.62 153 MET B CA 1
ATOM 2695 C C . MET B 1 153 ? 12.117 0.759 11 1 98.62 153 MET B C 1
ATOM 2697 O O . MET B 1 153 ? 11.141 0.246 11.555 1 98.62 153 MET B O 1
ATOM 2701 N N . ILE B 1 154 ? 12.359 0.655 9.664 1 98.62 154 ILE B N 1
ATOM 2702 C CA . ILE B 1 154 ? 11.539 -0.22 8.836 1 98.62 154 ILE B CA 1
ATOM 2703 C C . ILE B 1 154 ? 11.781 -1.677 9.227 1 98.62 154 ILE B C 1
ATOM 2705 O O . ILE B 1 154 ? 10.828 -2.422 9.477 1 98.62 154 ILE B O 1
ATOM 2709 N N . GLU B 1 155 ? 13.008 -2.082 9.375 1 98.19 155 GLU B N 1
ATOM 2710 C CA . GLU B 1 155 ? 13.367 -3.473 9.625 1 98.19 155 GLU B CA 1
ATOM 2711 C C . GLU B 1 155 ? 12.961 -3.898 11.039 1 98.19 155 GLU B C 1
ATOM 2713 O O . GLU B 1 155 ? 12.625 -5.062 11.266 1 98.19 155 GLU B O 1
ATOM 2718 N N . ASP B 1 156 ? 12.875 -2.936 11.961 1 98.44 156 ASP B N 1
ATOM 2719 C CA . ASP B 1 156 ? 12.508 -3.215 13.344 1 98.44 156 ASP B CA 1
ATOM 2720 C C . ASP B 1 156 ? 10.992 -3.203 13.523 1 98.44 156 ASP B C 1
ATOM 2722 O O . ASP B 1 156 ? 10.484 -3.5 14.609 1 98.44 156 ASP B O 1
ATOM 2726 N N . GLY B 1 157 ? 10.32 -2.836 12.523 1 98.5 157 GLY B N 1
ATOM 2727 C CA . GLY B 1 157 ? 8.867 -2.834 12.602 1 98.5 157 GLY B CA 1
ATOM 2728 C C . GLY B 1 157 ? 8.305 -1.602 13.289 1 98.5 157 GLY B C 1
ATOM 2729 O O . GLY B 1 157 ? 7.168 -1.611 13.758 1 98.5 157 GLY B O 1
ATOM 2730 N N . VAL B 1 158 ? 9.109 -0.538 13.391 1 98.38 158 VAL B N 1
ATOM 2731 C CA . VAL B 1 158 ? 8.641 0.733 13.938 1 98.38 158 VAL B CA 1
ATOM 2732 C C . VAL B 1 158 ? 7.805 1.465 12.891 1 98.38 158 VAL B C 1
ATOM 2734 O O . VAL B 1 158 ? 6.746 2.016 13.211 1 98.38 158 VAL B O 1
ATOM 2737 N N . ILE B 1 159 ? 8.305 1.543 11.672 1 98.69 159 ILE B N 1
ATOM 2738 C CA . ILE B 1 159 ? 7.551 2.059 10.539 1 98.69 159 ILE B CA 1
ATOM 2739 C C . ILE B 1 159 ? 6.914 0.899 9.773 1 98.69 159 ILE B C 1
ATOM 2741 O O . ILE B 1 159 ? 7.617 0.062 9.203 1 98.69 159 ILE B O 1
ATOM 2745 N N . ILE B 1 160 ? 5.586 0.897 9.711 1 98.81 160 ILE B N 1
ATOM 2746 C CA . ILE B 1 160 ? 4.93 -0.274 9.148 1 98.81 160 ILE B CA 1
ATOM 2747 C C . ILE B 1 160 ? 3.852 0.167 8.156 1 98.81 160 ILE B C 1
ATOM 2749 O O . ILE B 1 160 ? 3.135 -0.667 7.602 1 98.81 160 ILE B O 1
ATOM 2753 N N . ASP B 1 161 ? 3.68 1.452 7.887 1 98.81 161 ASP B N 1
ATOM 2754 C CA . ASP B 1 161 ? 2.754 2.006 6.902 1 98.81 161 ASP B CA 1
ATOM 2755 C C . ASP B 1 161 ? 3.32 1.897 5.488 1 98.81 161 ASP B C 1
ATOM 2757 O O . ASP B 1 161 ? 4.406 2.414 5.211 1 98.81 161 ASP B O 1
ATOM 2761 N N . GLY B 1 162 ? 2.582 1.352 4.586 1 98.88 162 GLY B N 1
ATOM 2762 C CA . GLY B 1 162 ? 3.057 1.017 3.252 1 98.88 162 GLY B CA 1
ATOM 2763 C C . GLY B 1 162 ? 3.545 2.223 2.471 1 98.88 162 GLY B C 1
ATOM 2764 O O . GLY B 1 162 ? 4.668 2.227 1.963 1 98.88 162 GLY B O 1
ATOM 2765 N N . LYS B 1 163 ? 2.721 3.234 2.357 1 98.94 163 LYS B N 1
ATOM 2766 C CA . LYS B 1 163 ? 3.133 4.402 1.587 1 98.94 163 LYS B CA 1
ATOM 2767 C C . LYS B 1 163 ? 4.387 5.039 2.18 1 98.94 163 LYS B C 1
ATOM 2769 O O . LYS B 1 163 ? 5.242 5.539 1.447 1 98.94 163 LYS B O 1
ATOM 2774 N N . THR B 1 164 ? 4.492 5.055 3.514 1 98.94 164 THR B N 1
ATOM 2775 C CA . THR B 1 164 ? 5.656 5.609 4.195 1 98.94 164 THR B CA 1
ATOM 2776 C C . THR B 1 164 ? 6.914 4.812 3.859 1 98.94 164 THR B C 1
ATOM 2778 O O . THR B 1 164 ? 7.953 5.391 3.535 1 98.94 164 THR B O 1
ATOM 2781 N N . ILE B 1 165 ? 6.781 3.512 3.9 1 98.94 165 ILE B N 1
ATOM 2782 C CA . ILE B 1 165 ? 7.914 2.643 3.598 1 98.94 165 ILE B CA 1
ATOM 2783 C C . ILE B 1 165 ? 8.359 2.859 2.152 1 98.94 165 ILE B C 1
ATOM 2785 O O . ILE B 1 165 ? 9.555 2.996 1.879 1 98.94 165 ILE B O 1
ATOM 2789 N N . MET B 1 166 ? 7.426 2.938 1.217 1 98.81 166 MET B N 1
ATOM 2790 C CA . MET B 1 166 ? 7.75 3.197 -0.183 1 98.81 166 MET B CA 1
ATOM 2791 C C . MET B 1 166 ? 8.5 4.516 -0.332 1 98.81 166 MET B C 1
ATOM 2793 O O . MET B 1 166 ? 9.539 4.574 -0.99 1 98.81 166 MET B O 1
ATOM 2797 N N . GLY B 1 167 ? 7.961 5.559 0.278 1 98.81 167 GLY B N 1
ATOM 2798 C CA . GLY B 1 167 ? 8.594 6.863 0.19 1 98.81 167 GLY B CA 1
ATOM 2799 C C . GLY B 1 167 ? 10.016 6.875 0.736 1 98.81 167 GLY B C 1
ATOM 2800 O O . GLY B 1 167 ? 10.922 7.41 0.102 1 98.81 167 GLY B O 1
ATOM 2801 N N . ILE B 1 168 ? 10.219 6.266 1.912 1 98.62 168 ILE B N 1
ATOM 2802 C CA . ILE B 1 168 ? 11.523 6.227 2.566 1 98.62 168 ILE B CA 1
ATOM 2803 C C . ILE B 1 168 ? 12.516 5.469 1.688 1 98.62 168 ILE B C 1
ATOM 2805 O O . ILE B 1 168 ? 13.633 5.934 1.461 1 98.62 168 ILE B O 1
ATOM 2809 N N . LEU B 1 169 ? 12.094 4.289 1.219 1 98.5 169 LEU B N 1
ATOM 2810 C CA . LEU B 1 169 ? 13 3.453 0.443 1 98.5 169 LEU B CA 1
ATOM 2811 C C . LEU B 1 169 ? 13.391 4.141 -0.86 1 98.5 169 LEU B C 1
ATOM 2813 O O . LEU B 1 169 ? 14.547 4.051 -1.292 1 98.5 169 LEU B O 1
ATOM 2817 N N . TYR B 1 170 ? 12.391 4.805 -1.502 1 98.25 170 TYR B N 1
ATOM 2818 C CA . TYR B 1 170 ? 12.711 5.559 -2.707 1 98.25 170 TYR B CA 1
ATOM 2819 C C . TYR B 1 170 ? 13.742 6.645 -2.414 1 98.25 170 TYR B C 1
ATOM 2821 O O . TYR B 1 170 ? 14.734 6.777 -3.133 1 98.25 170 TYR B O 1
ATOM 2829 N N . TYR B 1 171 ? 13.516 7.391 -1.34 1 97.69 171 TYR B N 1
ATOM 2830 C CA . TYR B 1 171 ? 14.414 8.461 -0.926 1 97.69 171 TYR B CA 1
ATOM 2831 C C . TYR B 1 171 ? 15.812 7.922 -0.665 1 97.69 171 TYR B C 1
ATOM 2833 O O . TYR B 1 171 ? 16.797 8.461 -1.18 1 97.69 171 TYR B O 1
ATOM 2841 N N . LEU B 1 172 ? 15.922 6.832 0.107 1 96 172 LEU B N 1
ATOM 2842 C CA . LEU B 1 172 ? 17.203 6.285 0.521 1 96 172 LEU B CA 1
ATOM 2843 C C . LEU B 1 172 ? 17.984 5.73 -0.676 1 96 172 LEU B C 1
ATOM 2845 O O . LEU B 1 172 ? 19.203 5.734 -0.685 1 96 172 LEU B O 1
ATOM 2849 N N . ARG B 1 173 ? 17.281 5.246 -1.665 1 93.12 173 ARG B N 1
ATOM 2850 C CA . ARG B 1 173 ? 17.922 4.742 -2.877 1 93.12 173 ARG B CA 1
ATOM 2851 C C . ARG B 1 173 ? 18.594 5.871 -3.646 1 93.12 173 ARG B C 1
ATOM 2853 O O . ARG B 1 173 ? 19.641 5.66 -4.285 1 93.12 173 ARG B O 1
ATOM 2860 N N . ASN B 1 174 ? 18.016 7.031 -3.555 1 87.06 174 ASN B N 1
ATOM 2861 C CA . ASN B 1 174 ? 18.5 8.125 -4.395 1 87.06 174 ASN B CA 1
ATOM 2862 C C . ASN B 1 174 ? 19.5 9.008 -3.648 1 87.06 174 ASN B C 1
ATOM 2864 O O . ASN B 1 174 ? 20.156 9.852 -4.258 1 87.06 174 ASN B O 1
ATOM 2868 N N . VAL B 1 175 ? 19.578 9.102 -2.381 1 80.31 175 VAL B N 1
ATOM 2869 C CA . VAL B 1 175 ? 20.562 9.898 -1.653 1 80.31 175 VAL B CA 1
ATOM 2870 C C . VAL B 1 175 ? 21.828 9.07 -1.424 1 80.31 175 VAL B C 1
ATOM 2872 O O . VAL B 1 175 ? 22.922 9.625 -1.287 1 80.31 175 VAL B O 1
ATOM 2875 N N . ASN B 1 176 ? 21.859 7.77 -1.312 1 61.38 176 ASN B N 1
ATOM 2876 C CA . ASN B 1 176 ? 23.094 7.008 -1.139 1 61.38 176 ASN B CA 1
ATOM 2877 C C . ASN B 1 176 ? 23.531 6.344 -2.441 1 61.38 176 ASN B C 1
ATOM 2879 O O . ASN B 1 176 ? 22.703 5.922 -3.24 1 61.38 176 ASN B O 1
#

Sequence (352 aa):
MDYEEKTIKSEMIYEGRILNLRLDTVELPNRKYSKREIIEHANAVCIIALKDNKLFFVSQYRKAIDQQLMELPAGLIEHNETPKDAAIREMREEIGYNCNSLTYLFDAYSSPGFSDEKVSFFMAQDLFKDELEADDDEFLNIELIEQDKLMQMIEDGVIIDGKTIMGILYYLRNVNMDYEEKTIKSEMIYEGRILNLRLDTVELPNRKYSKREIIEHANAVCIIALKDNKLFFVSQYRKAIDQQLMELPAGLIEHNETPKDAAIREMREEIGYNCNSLTYLFDAYSSPGFSDEKVSFFMAQDLFKDELEADDDEFLNIELIEQDKLMQMIEDGVIIDGKTIMGILYYLRNVN